Protein AF-A0A3Q8RL99-F1 (afdb_monomer)

Organism: NCBI:txid2358479

Mean predicted aligned error: 7.09 Å

Structure (mmCIF, N/CA/C/O backbone):
data_AF-A0A3Q8RL99-F1
#
_entry.id   AF-A0A3Q8RL99-F1
#
loop_
_atom_site.group_PDB
_atom_site.id
_atom_site.type_symbol
_atom_site.label_atom_id
_atom_site.label_alt_id
_atom_site.label_comp_id
_atom_site.label_asym_id
_atom_site.label_entity_id
_atom_site.label_seq_id
_atom_site.pdbx_PDB_ins_code
_atom_site.Cartn_x
_atom_site.Cartn_y
_atom_site.Cartn_z
_atom_site.occupancy
_atom_site.B_iso_or_equiv
_atom_site.auth_seq_id
_atom_site.auth_comp_id
_atom_site.auth_asym_id
_atom_site.auth_atom_id
_atom_site.pdbx_PDB_model_num
ATOM 1 N N . MET A 1 1 ? 5.986 -9.594 4.437 1.00 89.62 1 MET A N 1
ATOM 2 C CA . MET A 1 1 ? 5.951 -8.218 3.894 1.00 89.62 1 MET A CA 1
ATOM 3 C C . MET A 1 1 ? 7.177 -8.018 3.010 1.00 89.62 1 MET A C 1
ATOM 5 O O . MET A 1 1 ? 8.192 -8.647 3.286 1.00 89.62 1 MET A O 1
ATOM 9 N N . ILE A 1 2 ? 7.098 -7.215 1.944 1.00 89.62 2 ILE A N 1
ATOM 10 C CA . ILE A 1 2 ? 8.213 -6.997 1.006 1.00 89.62 2 ILE A CA 1
ATOM 11 C C . ILE A 1 2 ? 8.898 -5.671 1.355 1.00 89.62 2 ILE A C 1
ATOM 13 O O . ILE A 1 2 ? 8.384 -4.609 1.031 1.00 89.62 2 ILE A O 1
ATOM 17 N N . THR A 1 3 ? 10.048 -5.737 2.024 1.00 88.06 3 THR A N 1
ATOM 18 C CA . THR A 1 3 ? 10.823 -4.555 2.463 1.00 88.06 3 THR A CA 1
ATOM 19 C C . THR A 1 3 ? 12.278 -4.598 2.006 1.00 88.06 3 THR A C 1
ATOM 21 O O . THR A 1 3 ? 13.117 -3.861 2.518 1.00 88.06 3 THR A O 1
ATOM 24 N N . ASP A 1 4 ? 12.603 -5.521 1.103 1.00 89.75 4 ASP A N 1
ATOM 25 C CA . ASP A 1 4 ? 13.952 -5.667 0.576 1.00 89.75 4 ASP A CA 1
ATOM 26 C C . ASP A 1 4 ? 14.316 -4.424 -0.241 1.00 89.75 4 ASP A C 1
ATOM 28 O O . ASP A 1 4 ? 13.587 -4.039 -1.161 1.00 89.75 4 ASP A O 1
ATOM 32 N N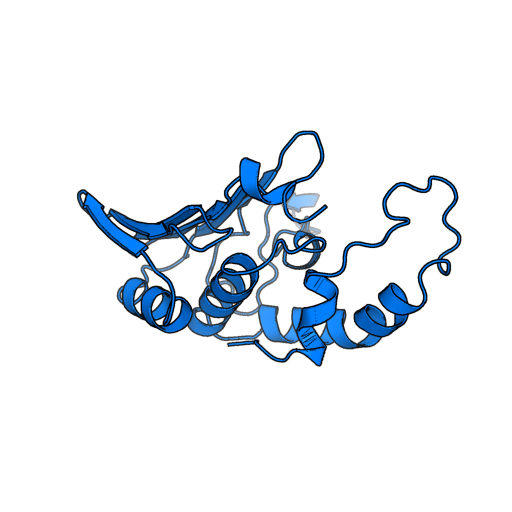 . LYS A 1 5 ? 15.429 -3.789 0.123 1.00 86.38 5 LYS A N 1
ATOM 33 C CA . LYS A 1 5 ? 15.884 -2.541 -0.483 1.00 86.38 5 LYS A CA 1
ATOM 34 C C . LYS A 1 5 ? 16.184 -2.706 -1.974 1.00 86.38 5 LYS A C 1
ATOM 36 O O . LYS A 1 5 ? 15.771 -1.863 -2.765 1.00 86.38 5 LYS A O 1
ATOM 41 N N . GLU A 1 6 ? 16.833 -3.800 -2.369 1.00 85.56 6 GLU A N 1
ATOM 42 C CA . GLU A 1 6 ? 17.163 -4.071 -3.772 1.00 85.56 6 GLU A CA 1
ATOM 43 C C . GLU A 1 6 ? 15.880 -4.158 -4.607 1.00 85.56 6 GLU A C 1
ATOM 45 O O . GLU A 1 6 ? 15.795 -3.593 -5.694 1.00 85.56 6 GLU A O 1
ATOM 50 N N . LEU A 1 7 ? 14.825 -4.761 -4.048 1.00 86.31 7 LEU A N 1
ATOM 51 C CA . LEU A 1 7 ? 13.540 -4.924 -4.730 1.00 86.31 7 LEU A CA 1
ATOM 52 C C . LEU A 1 7 ? 12.643 -3.683 -4.734 1.00 86.31 7 LEU A C 1
ATOM 54 O O . LEU A 1 7 ? 11.651 -3.675 -5.464 1.00 86.31 7 LEU A O 1
ATOM 58 N N . THR A 1 8 ? 12.932 -2.671 -3.915 1.00 87.94 8 THR A N 1
ATOM 59 C CA . THR A 1 8 ? 12.002 -1.556 -3.653 1.00 87.94 8 THR A CA 1
ATOM 60 C C . THR A 1 8 ? 12.583 -0.171 -3.919 1.00 87.94 8 THR A C 1
ATOM 62 O O . THR A 1 8 ? 11.805 0.752 -4.137 1.00 87.94 8 THR A O 1
ATOM 65 N N . ASP A 1 9 ? 13.907 0.000 -3.984 1.00 86.81 9 ASP A N 1
ATOM 66 C CA . ASP A 1 9 ? 14.546 1.315 -4.166 1.00 86.81 9 ASP A CA 1
ATOM 67 C C . ASP A 1 9 ? 14.091 2.042 -5.442 1.00 86.81 9 ASP A C 1
ATOM 69 O O . ASP A 1 9 ? 13.929 3.265 -5.437 1.00 86.81 9 ASP A O 1
ATOM 73 N N . TRP A 1 10 ? 13.820 1.299 -6.519 1.00 85.56 10 TRP A N 1
ATOM 74 C CA . TRP A 1 10 ? 13.312 1.855 -7.777 1.00 85.56 10 TRP A CA 1
ATOM 75 C C . TRP A 1 10 ? 11.953 2.553 -7.617 1.00 85.56 10 TRP A C 1
ATOM 77 O O . TRP A 1 10 ? 11.692 3.517 -8.331 1.00 85.56 10 TRP A O 1
ATOM 87 N N . LEU A 1 11 ? 11.109 2.133 -6.658 1.00 87.75 11 LEU A N 1
ATOM 88 C CA . LEU A 1 11 ? 9.808 2.768 -6.406 1.00 87.75 11 LEU A CA 1
ATOM 89 C C . LEU A 1 11 ? 9.953 4.233 -5.995 1.00 87.75 11 LEU A C 1
ATOM 91 O O . LEU A 1 11 ? 9.064 5.039 -6.263 1.00 87.75 11 LEU A O 1
ATOM 95 N N . PHE A 1 12 ? 11.065 4.559 -5.337 1.00 87.19 12 PHE A N 1
ATOM 96 C CA . PHE A 1 12 ? 11.354 5.870 -4.759 1.00 87.19 12 PHE A CA 1
ATOM 97 C C . PHE A 1 12 ? 12.323 6.693 -5.602 1.00 87.19 12 PHE A C 1
ATOM 99 O O . PHE A 1 12 ? 12.719 7.784 -5.192 1.00 87.19 12 PHE A O 1
ATOM 106 N N . TYR A 1 13 ? 12.739 6.184 -6.757 1.00 81.62 13 TYR A N 1
ATOM 107 C CA . TYR A 1 13 ? 13.665 6.889 -7.619 1.00 81.62 13 TYR A CA 1
ATOM 108 C C . TYR A 1 13 ? 12.913 7.871 -8.523 1.00 81.62 13 TYR A C 1
ATOM 110 O O . TYR A 1 13 ? 12.115 7.476 -9.371 1.00 81.62 13 TYR A O 1
ATOM 118 N N . GLN A 1 14 ? 13.190 9.163 -8.358 1.00 77.50 14 GLN A N 1
ATOM 119 C CA . GLN A 1 14 ? 12.724 10.188 -9.281 1.00 77.50 14 GLN A CA 1
ATOM 120 C C . GLN A 1 14 ? 13.742 10.359 -10.405 1.00 77.50 14 GLN A C 1
ATOM 122 O O . GLN A 1 14 ? 14.834 10.884 -10.183 1.00 77.50 14 GLN A O 1
ATOM 127 N N . SER A 1 15 ? 13.387 9.935 -11.618 1.00 72.06 15 SER A N 1
ATOM 128 C CA . SER A 1 15 ? 14.251 10.184 -12.770 1.00 72.06 15 SER A CA 1
ATOM 129 C C . SER A 1 15 ? 14.300 11.685 -13.088 1.00 72.06 15 SER A C 1
ATOM 131 O O . SER A 1 15 ? 13.238 12.296 -13.270 1.00 72.06 15 SER A O 1
ATOM 133 N N . PRO A 1 16 ? 15.495 12.289 -13.243 1.00 67.25 16 PRO A N 1
ATOM 134 C CA . PRO A 1 16 ? 15.637 13.684 -13.664 1.00 67.25 16 PRO A CA 1
ATOM 135 C C . PRO A 1 16 ? 15.113 13.936 -15.089 1.00 67.25 16 PRO A C 1
ATOM 137 O O . PRO A 1 16 ? 14.966 15.084 -15.498 1.00 67.25 16 PRO A O 1
ATOM 140 N N . LEU A 1 17 ? 14.813 12.877 -15.848 1.00 64.25 17 LEU A N 1
ATOM 141 C CA . LEU A 1 17 ? 14.371 12.941 -17.242 1.00 64.25 17 LEU A CA 1
ATOM 142 C C . LEU A 1 17 ? 12.896 12.565 -17.430 1.00 64.25 17 LEU A C 1
ATOM 144 O O . LEU A 1 17 ? 12.445 12.423 -18.564 1.00 64.25 17 LEU A O 1
ATOM 148 N N . LYS A 1 18 ? 12.118 12.467 -16.343 1.00 57.34 18 LYS A N 1
ATOM 149 C CA . LYS A 1 18 ? 10.693 12.078 -16.351 1.00 57.34 18 LYS A CA 1
ATOM 150 C C . LYS A 1 18 ? 9.811 12.887 -17.324 1.00 57.34 18 LYS A C 1
ATOM 152 O O . LYS A 1 18 ? 8.766 12.398 -17.742 1.00 57.34 18 LYS A O 1
ATOM 157 N N . HIS A 1 19 ? 10.220 14.107 -17.684 1.00 52.59 19 HIS A N 1
ATOM 158 C CA . HIS A 1 19 ? 9.476 15.028 -18.557 1.00 52.59 19 HIS A CA 1
ATOM 159 C C . HIS A 1 19 ? 10.136 15.283 -19.923 1.00 52.59 19 HIS A C 1
ATOM 161 O O . HIS A 1 19 ? 9.668 16.138 -20.675 1.00 52.59 19 HIS A O 1
ATOM 167 N N . ALA A 1 20 ? 11.224 14.583 -20.256 1.00 54.72 20 ALA A N 1
ATOM 168 C CA . ALA A 1 20 ? 11.858 14.727 -21.561 1.00 54.72 20 ALA A CA 1
ATOM 169 C C . ALA A 1 20 ? 10.966 14.098 -22.649 1.00 54.72 20 ALA A C 1
ATOM 171 O O . ALA A 1 20 ? 10.622 12.922 -22.582 1.00 54.72 20 ALA A O 1
ATOM 172 N N . LEU A 1 21 ? 10.569 14.898 -23.645 1.00 44.06 21 LEU A N 1
ATOM 173 C CA . LEU A 1 21 ? 9.687 14.476 -24.746 1.00 44.06 21 LEU A CA 1
ATOM 174 C C . LEU A 1 21 ? 10.394 13.592 -25.793 1.00 44.06 21 LEU A C 1
ATOM 176 O O . LEU A 1 21 ? 9.720 12.874 -26.523 1.00 44.06 21 LEU A O 1
ATOM 180 N N . ASP A 1 22 ? 11.729 13.616 -25.841 1.00 47.34 22 ASP A N 1
ATOM 181 C CA . ASP A 1 22 ? 12.562 12.814 -26.747 1.00 47.34 22 ASP A CA 1
ATOM 182 C C . ASP A 1 22 ? 13.209 11.666 -25.955 1.00 47.34 22 ASP A C 1
ATOM 184 O O . ASP A 1 22 ? 14.266 11.818 -25.341 1.00 47.34 22 ASP A O 1
ATOM 188 N N . THR A 1 23 ? 12.535 10.518 -25.899 1.00 48.09 23 THR A N 1
ATOM 189 C CA . THR A 1 23 ? 12.955 9.357 -25.100 1.00 48.09 23 THR A CA 1
ATOM 190 C C . THR A 1 23 ? 13.249 8.161 -25.995 1.00 48.09 23 THR A C 1
ATOM 192 O O . THR A 1 23 ? 12.425 7.273 -26.188 1.00 48.09 23 THR A O 1
ATOM 195 N N . ASN A 1 24 ? 14.480 8.094 -26.507 1.00 47.28 24 ASN A N 1
ATOM 196 C CA . ASN A 1 24 ? 15.081 6.781 -26.737 1.00 47.28 24 ASN A CA 1
ATOM 197 C C . ASN A 1 24 ? 15.291 6.125 -25.359 1.00 47.28 24 ASN A C 1
ATOM 199 O O . ASN A 1 24 ? 15.697 6.810 -24.422 1.00 47.28 24 ASN A O 1
ATOM 203 N N . GLU A 1 25 ? 15.012 4.825 -25.238 1.00 45.25 25 GLU A N 1
ATOM 204 C CA . GLU A 1 25 ? 14.864 4.009 -24.008 1.00 45.25 25 GLU A CA 1
ATOM 205 C C . GLU A 1 25 ? 15.988 4.082 -22.933 1.00 45.25 25 GLU A C 1
ATOM 207 O O . GLU A 1 25 ? 15.892 3.411 -21.909 1.00 45.25 25 GLU A O 1
ATOM 212 N N . TYR A 1 26 ? 17.051 4.879 -23.106 1.00 52.53 26 TYR A N 1
ATOM 213 C CA . TYR A 1 26 ? 18.354 4.656 -22.462 1.00 52.53 26 TYR A CA 1
ATOM 214 C C . TYR A 1 26 ? 19.051 5.868 -21.817 1.00 52.53 26 TYR A C 1
ATOM 216 O O . TYR A 1 26 ? 20.278 5.891 -21.752 1.00 52.53 26 TYR A O 1
ATOM 224 N N . VAL A 1 27 ? 18.337 6.889 -21.334 1.00 57.97 27 VAL A N 1
ATOM 225 C CA . VAL A 1 27 ? 19.010 8.123 -20.849 1.00 57.97 27 VAL A CA 1
ATOM 226 C C . VAL A 1 27 ? 19.205 8.176 -19.323 1.00 57.97 27 VAL A C 1
ATOM 228 O O . VAL A 1 27 ? 19.927 9.034 -18.822 1.00 57.97 27 VAL A O 1
ATOM 231 N N . ASP A 1 28 ? 18.660 7.216 -18.571 1.00 66.62 28 ASP A N 1
ATOM 232 C CA . ASP A 1 28 ? 18.870 7.114 -17.122 1.00 66.62 28 ASP A CA 1
ATOM 233 C C . ASP A 1 28 ? 19.403 5.725 -16.724 1.00 66.62 28 ASP A C 1
ATOM 235 O O . ASP A 1 28 ? 18.633 4.819 -16.390 1.00 66.62 28 ASP A O 1
ATOM 239 N N . PRO A 1 29 ? 20.733 5.522 -16.776 1.00 67.56 29 PRO A N 1
ATOM 240 C CA . PRO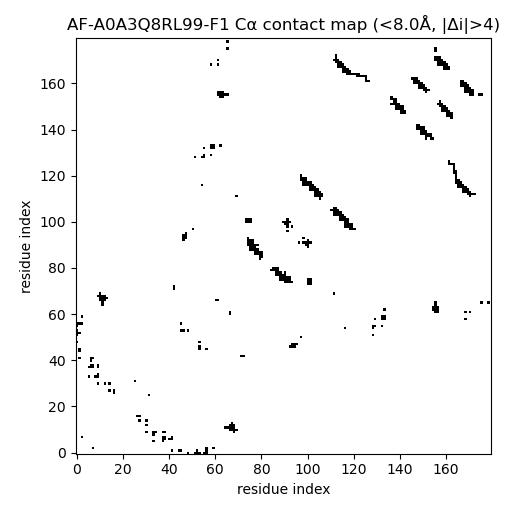 A 1 29 ? 21.352 4.239 -16.454 1.00 67.56 29 PRO A CA 1
ATOM 241 C C . PRO A 1 29 ? 21.009 3.736 -15.048 1.00 67.56 29 PRO A C 1
ATOM 243 O O . PRO A 1 29 ? 20.860 2.533 -14.858 1.00 67.56 29 PRO A O 1
ATOM 246 N N . LYS A 1 30 ? 20.827 4.647 -14.082 1.00 70.31 30 LYS A N 1
ATOM 247 C CA . LYS A 1 30 ? 20.481 4.304 -12.699 1.00 70.31 30 LYS A CA 1
ATOM 248 C C . LYS A 1 30 ? 19.031 3.840 -12.591 1.00 70.31 30 LYS A C 1
ATOM 250 O O . LYS A 1 30 ? 18.757 2.880 -11.877 1.00 70.31 30 LYS A O 1
ATOM 255 N N . TYR A 1 31 ? 18.113 4.472 -13.322 1.00 69.44 31 TYR A N 1
ATOM 256 C CA . TYR A 1 31 ? 16.749 3.963 -13.458 1.00 69.44 31 TYR A CA 1
ATOM 257 C C . TYR A 1 31 ? 16.742 2.551 -14.041 1.00 69.44 31 TYR A C 1
ATOM 259 O O . TYR A 1 31 ? 16.130 1.656 -13.471 1.00 69.44 31 TYR A O 1
ATOM 267 N N . LEU A 1 32 ? 17.452 2.327 -15.147 1.00 65.69 32 LEU A N 1
ATOM 268 C CA . LEU A 1 32 ? 17.479 1.024 -15.814 1.00 65.69 32 LEU A CA 1
ATOM 269 C C . LEU A 1 32 ? 18.077 -0.078 -14.930 1.00 65.69 32 LEU A C 1
ATOM 271 O O . LEU A 1 32 ? 17.496 -1.160 -14.831 1.00 65.69 32 LEU A O 1
ATOM 275 N N . GLU A 1 33 ? 19.190 0.217 -14.255 1.00 67.12 33 GLU A N 1
ATOM 276 C CA . GLU A 1 33 ? 19.861 -0.687 -13.314 1.00 67.12 33 GLU A CA 1
ATOM 277 C C . GLU A 1 33 ? 18.941 -1.080 -12.150 1.00 67.12 33 GLU A C 1
ATOM 279 O O . GLU A 1 33 ? 18.846 -2.256 -11.800 1.00 67.12 33 GLU A O 1
ATOM 284 N N . LEU A 1 34 ? 18.213 -0.113 -11.584 1.00 64.88 34 LEU A N 1
ATOM 285 C CA . LEU A 1 34 ? 17.305 -0.361 -10.467 1.00 64.88 34 LEU A CA 1
ATOM 286 C C . LEU A 1 34 ? 16.021 -1.095 -10.885 1.00 64.88 34 LEU A C 1
ATOM 288 O O . LEU A 1 34 ? 15.425 -1.776 -10.053 1.00 64.88 34 LEU A O 1
ATOM 292 N N . ASN A 1 35 ? 15.572 -0.957 -12.136 1.00 66.69 35 ASN A N 1
ATOM 293 C CA . ASN A 1 35 ? 14.215 -1.329 -12.548 1.00 66.69 35 ASN A CA 1
ATOM 294 C C . ASN A 1 35 ? 14.134 -2.722 -13.210 1.00 66.69 35 ASN A C 1
ATOM 296 O O . ASN A 1 35 ? 13.188 -3.467 -12.949 1.00 66.69 35 ASN A O 1
ATOM 300 N N . PHE A 1 36 ? 15.111 -3.123 -14.035 1.00 59.81 36 PHE A N 1
ATOM 301 C CA . PHE A 1 36 ? 14.906 -4.225 -14.995 1.00 59.81 36 PHE A CA 1
ATOM 302 C C . PHE A 1 36 ? 14.991 -5.680 -14.482 1.00 59.81 36 PHE A C 1
ATOM 304 O O . PHE A 1 36 ? 14.453 -6.549 -15.166 1.00 59.81 36 PHE A O 1
ATOM 311 N N . PRO A 1 37 ? 15.518 -5.997 -13.284 1.00 69.44 37 PRO A N 1
ATOM 312 C CA . PRO A 1 37 ? 15.189 -7.271 -12.628 1.00 69.44 37 PRO A CA 1
ATOM 313 C C . PRO A 1 37 ? 14.225 -7.102 -11.446 1.00 69.44 37 PRO A C 1
ATOM 315 O O . PRO A 1 37 ? 13.430 -7.991 -11.140 1.00 69.44 37 PRO A O 1
ATOM 318 N N . HIS A 1 38 ? 14.266 -5.962 -10.763 1.00 82.25 38 HIS A N 1
ATOM 319 C CA . HIS A 1 38 ? 13.623 -5.809 -9.462 1.00 82.25 38 HIS A CA 1
ATOM 320 C C . HIS A 1 38 ? 12.135 -5.498 -9.554 1.00 82.25 38 HIS A C 1
ATOM 322 O O . HIS A 1 38 ? 11.367 -5.967 -8.714 1.00 82.25 38 HIS A O 1
ATOM 328 N N . ARG A 1 39 ? 11.699 -4.778 -10.593 1.00 81.69 39 ARG A N 1
ATOM 329 C CA . ARG A 1 39 ? 10.289 -4.421 -10.764 1.00 81.69 39 ARG A CA 1
ATOM 330 C C . ARG A 1 39 ? 9.405 -5.635 -10.988 1.00 81.69 39 ARG A C 1
ATOM 332 O O . ARG A 1 39 ? 8.375 -5.763 -10.327 1.00 81.69 39 ARG A O 1
ATOM 339 N N . GLU A 1 40 ? 9.781 -6.522 -11.906 1.00 84.38 40 GLU A N 1
ATOM 340 C CA . GLU A 1 40 ? 8.986 -7.725 -12.172 1.00 84.38 40 GLU A CA 1
ATOM 341 C C . GLU A 1 40 ? 8.967 -8.656 -10.962 1.00 84.38 40 GLU A C 1
ATOM 343 O O . GLU A 1 40 ? 7.902 -9.123 -10.558 1.00 84.38 40 GLU A O 1
ATOM 348 N N . VAL A 1 41 ? 10.121 -8.862 -10.321 1.00 89.31 41 VAL A N 1
ATOM 349 C CA . VAL A 1 41 ? 10.220 -9.687 -9.111 1.00 89.31 41 VAL A CA 1
ATOM 350 C C . VAL A 1 41 ? 9.370 -9.105 -7.981 1.00 89.31 41 VAL A C 1
ATOM 352 O O . VAL A 1 41 ? 8.623 -9.845 -7.338 1.00 89.31 41 VAL A O 1
ATOM 355 N N . PHE A 1 42 ? 9.436 -7.792 -7.750 1.00 91.06 42 PHE A N 1
ATOM 356 C CA . PHE A 1 42 ? 8.606 -7.108 -6.762 1.00 91.06 42 PHE A CA 1
ATOM 357 C C . PHE A 1 42 ? 7.119 -7.276 -7.075 1.00 91.06 42 PHE A C 1
ATOM 359 O O . PHE A 1 42 ? 6.358 -7.692 -6.201 1.00 91.06 42 PHE A O 1
ATOM 366 N N . LYS A 1 43 ? 6.705 -7.010 -8.321 1.00 88.62 43 LYS A N 1
ATOM 367 C CA . LYS A 1 43 ? 5.304 -7.122 -8.740 1.00 88.62 43 LYS A CA 1
ATOM 368 C C . LYS A 1 43 ? 4.788 -8.546 -8.540 1.00 88.62 43 LYS A C 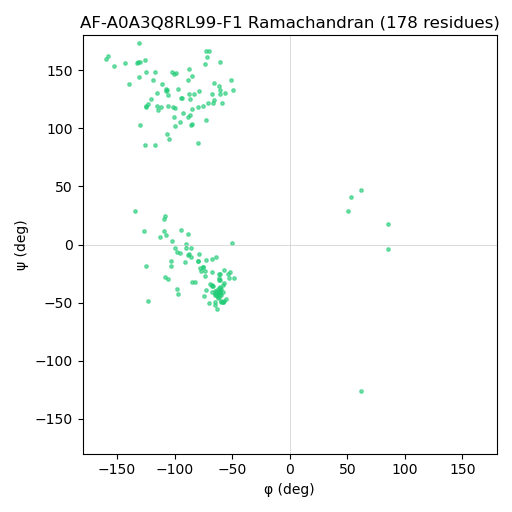1
ATOM 370 O O . LYS A 1 43 ? 3.752 -8.725 -7.911 1.00 88.62 43 LYS A O 1
ATOM 375 N N . ASN A 1 44 ? 5.528 -9.557 -8.986 1.00 89.75 44 ASN A N 1
ATOM 376 C CA . ASN A 1 44 ? 5.127 -10.957 -8.840 1.00 89.75 44 ASN A CA 1
ATOM 377 C C . ASN A 1 44 ? 5.012 -11.367 -7.365 1.00 89.75 44 ASN A C 1
ATOM 379 O O . ASN A 1 44 ? 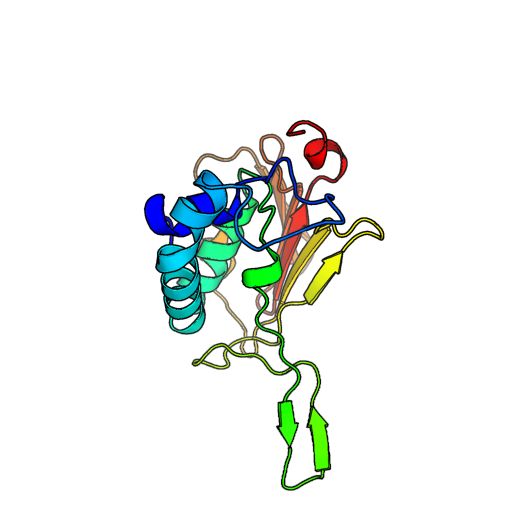4.025 -11.992 -6.973 1.00 89.75 44 ASN A O 1
ATOM 383 N N . LYS A 1 45 ? 5.962 -10.952 -6.515 1.00 93.44 45 LYS A N 1
ATOM 384 C CA . LYS A 1 45 ? 5.865 -11.163 -5.061 1.00 93.44 45 LYS A CA 1
ATOM 385 C C . LYS A 1 45 ? 4.650 -10.455 -4.464 1.00 93.44 45 LYS A C 1
ATOM 387 O O . LYS A 1 45 ? 3.962 -11.031 -3.628 1.00 93.44 45 LYS A O 1
ATOM 392 N N . LEU A 1 46 ? 4.364 -9.225 -4.882 1.00 93.38 46 LEU A N 1
ATOM 393 C CA . LEU A 1 46 ? 3.237 -8.451 -4.368 1.00 93.38 46 LEU A CA 1
ATOM 394 C C . LEU A 1 46 ? 1.884 -9.053 -4.786 1.00 93.38 46 LEU A C 1
ATOM 396 O O . LEU A 1 46 ? 0.930 -9.027 -4.012 1.00 93.38 46 LEU A O 1
ATOM 400 N N . LEU A 1 47 ? 1.780 -9.611 -5.992 1.00 91.69 47 LEU A N 1
ATOM 401 C CA . LEU A 1 47 ? 0.533 -10.195 -6.497 1.00 91.69 47 LEU A CA 1
ATOM 402 C C . LEU A 1 47 ? 0.216 -11.583 -5.922 1.00 91.69 47 LEU A C 1
ATOM 404 O O . LEU A 1 47 ? -0.958 -11.956 -5.885 1.00 91.69 47 LEU A O 1
ATOM 408 N N . SER A 1 48 ? 1.234 -12.300 -5.442 1.00 93.50 48 SER A N 1
ATOM 409 C CA . SER A 1 48 ? 1.116 -13.657 -4.886 1.00 93.50 48 SER A CA 1
ATOM 410 C C . SER A 1 48 ? 1.167 -13.712 -3.350 1.00 93.50 48 SER A C 1
ATOM 412 O O . SER A 1 48 ? 0.813 -14.730 -2.756 1.00 93.50 48 SER A O 1
ATOM 414 N N . CYS A 1 49 ? 1.595 -12.641 -2.668 1.00 94.56 49 CYS A N 1
ATOM 415 C CA . CYS A 1 49 ? 1.729 -12.643 -1.207 1.00 94.56 49 CYS A CA 1
ATOM 416 C C . CYS A 1 49 ? 0.382 -12.677 -0.467 1.00 94.56 49 CYS A C 1
ATOM 418 O O . CYS A 1 49 ? -0.672 -12.395 -1.036 1.00 94.56 49 CYS A O 1
ATOM 420 N N . SER A 1 50 ? 0.413 -12.964 0.838 1.00 96.62 50 SER A N 1
ATOM 421 C CA . SER A 1 50 ? -0.780 -12.926 1.697 1.00 96.62 50 SER A CA 1
ATOM 422 C C . SER A 1 50 ? -1.424 -11.532 1.743 1.00 96.62 50 SER A C 1
ATOM 424 O O . SER A 1 50 ? -0.752 -10.526 1.513 1.00 96.62 50 SER A O 1
ATOM 426 N N . LEU A 1 51 ? -2.717 -11.438 2.080 1.00 96.25 51 LEU A N 1
ATOM 427 C CA . LEU A 1 51 ? -3.391 -10.139 2.222 1.00 96.25 51 LEU A CA 1
ATOM 428 C C . LEU A 1 51 ? -2.707 -9.242 3.266 1.00 96.25 51 LEU A C 1
ATOM 430 O O . LEU A 1 51 ? -2.526 -8.048 3.029 1.00 96.25 51 LEU A O 1
ATOM 434 N N . LYS A 1 52 ? -2.277 -9.829 4.392 1.00 96.94 52 LYS A N 1
ATOM 435 C CA . LYS A 1 52 ? -1.512 -9.129 5.433 1.00 96.94 52 LYS A CA 1
ATOM 436 C C . LYS A 1 52 ? -0.229 -8.537 4.853 1.00 96.94 52 LYS A C 1
ATOM 438 O O . LYS A 1 52 ? 0.045 -7.357 5.046 1.00 96.94 52 LYS A O 1
ATOM 443 N N . ASP A 1 53 ? 0.544 -9.343 4.125 1.00 96.69 53 ASP A N 1
ATOM 444 C CA . ASP A 1 53 ? 1.805 -8.894 3.534 1.00 96.69 53 ASP A CA 1
ATOM 445 C C . ASP A 1 53 ? 1.597 -7.844 2.452 1.00 96.69 53 ASP A C 1
ATOM 447 O O . ASP A 1 53 ? 2.410 -6.930 2.338 1.00 96.69 53 ASP A O 1
ATOM 451 N N . PHE A 1 54 ? 0.525 -7.960 1.675 1.00 95.75 54 PHE A N 1
ATOM 452 C CA . PHE A 1 54 ? 0.152 -6.993 0.654 1.00 95.75 54 PHE A CA 1
ATOM 453 C C . PHE A 1 54 ? -0.158 -5.633 1.271 1.00 95.75 54 PHE A C 1
ATOM 455 O O . PHE A 1 54 ? 0.488 -4.642 0.937 1.00 95.75 54 PHE A O 1
ATOM 462 N N . VAL A 1 55 ? -1.090 -5.603 2.228 1.00 96.25 55 VAL A N 1
ATOM 463 C CA . VAL A 1 55 ? -1.459 -4.395 2.974 1.00 96.25 55 VAL A CA 1
ATOM 464 C C . VAL A 1 55 ? -0.235 -3.795 3.659 1.00 96.25 55 VAL A C 1
ATOM 466 O O . VAL A 1 55 ? 0.028 -2.604 3.507 1.00 96.25 55 VAL A O 1
ATOM 469 N N . GLY A 1 56 ? 0.544 -4.619 4.362 1.00 96.56 56 GLY A N 1
ATOM 470 C CA . GLY A 1 56 ? 1.729 -4.148 5.066 1.00 96.56 56 GLY A CA 1
ATOM 471 C C . GLY A 1 56 ? 2.785 -3.580 4.124 1.00 96.56 56 GLY A C 1
ATOM 472 O O . GLY A 1 56 ? 3.354 -2.534 4.413 1.00 96.56 56 GLY A O 1
ATOM 473 N N . THR A 1 57 ? 2.983 -4.190 2.953 1.00 95.50 57 THR A N 1
ATOM 474 C CA . THR A 1 57 ? 3.905 -3.660 1.937 1.00 95.50 57 THR A CA 1
ATOM 475 C C . THR A 1 57 ? 3.438 -2.293 1.437 1.00 95.50 57 THR A C 1
ATOM 477 O O . THR A 1 57 ? 4.250 -1.382 1.343 1.00 95.50 57 THR A O 1
ATOM 480 N N . LEU A 1 58 ? 2.141 -2.105 1.169 1.00 95.00 58 LEU A N 1
ATOM 481 C CA . LEU A 1 58 ? 1.610 -0.814 0.711 1.00 95.00 58 LEU A CA 1
ATOM 482 C C . LEU A 1 58 ? 1.746 0.286 1.769 1.00 95.00 58 LEU A C 1
ATOM 484 O O . LEU A 1 58 ? 2.158 1.398 1.443 1.00 95.00 58 LEU A O 1
ATOM 488 N N . ILE A 1 59 ? 1.451 -0.026 3.033 1.00 95.25 59 ILE A N 1
ATOM 489 C CA . ILE A 1 59 ? 1.654 0.910 4.146 1.00 95.25 59 ILE A CA 1
ATOM 490 C C . ILE A 1 59 ? 3.140 1.246 4.282 1.00 95.25 59 ILE A C 1
ATOM 492 O O . ILE A 1 59 ? 3.494 2.416 4.388 1.00 95.25 59 ILE A O 1
ATOM 496 N N . TRP A 1 60 ? 4.017 0.241 4.237 1.00 94.12 60 TRP A N 1
ATOM 497 C CA . TRP A 1 60 ? 5.461 0.436 4.332 1.00 94.12 60 TRP A CA 1
ATOM 498 C C . TRP A 1 60 ? 6.004 1.305 3.192 1.00 94.12 60 TRP A C 1
ATOM 500 O O . TRP A 1 60 ? 6.79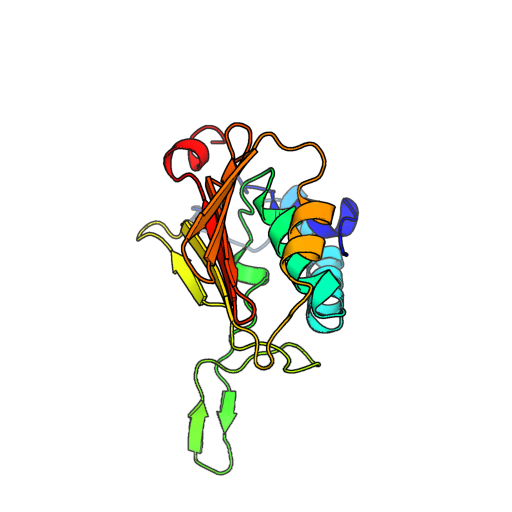4 2.210 3.444 1.00 94.12 60 TRP A O 1
ATOM 510 N N . VAL A 1 61 ? 5.543 1.087 1.957 1.00 91.94 61 VAL A N 1
ATOM 511 C CA . VAL A 1 61 ? 5.946 1.907 0.806 1.00 91.94 61 VAL A CA 1
ATOM 512 C C 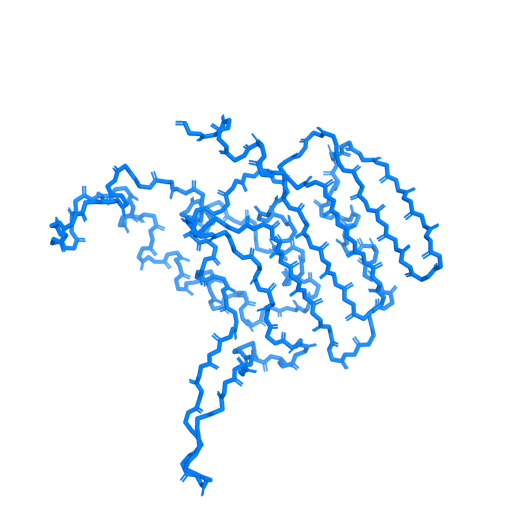. VAL A 1 61 ? 5.548 3.370 1.016 1.00 91.94 61 VAL A C 1
ATOM 514 O O . VAL A 1 61 ? 6.323 4.267 0.708 1.00 91.94 61 VAL A O 1
ATOM 517 N N . LEU A 1 62 ? 4.356 3.628 1.556 1.00 90.19 62 LEU A N 1
ATOM 518 C CA . LEU A 1 62 ? 3.789 4.977 1.634 1.00 90.19 62 LEU A CA 1
ATOM 519 C C . LEU A 1 62 ? 4.129 5.734 2.930 1.00 90.19 62 LEU A C 1
ATOM 521 O O . LEU A 1 62 ? 3.955 6.955 2.988 1.00 90.19 62 LEU A O 1
ATOM 525 N N . LYS A 1 63 ? 4.616 5.056 3.977 1.00 88.06 63 LYS A N 1
ATOM 526 C CA . LYS A 1 63 ? 4.826 5.681 5.298 1.00 88.06 63 LYS A CA 1
ATOM 527 C C . LYS A 1 63 ? 6.049 6.600 5.388 1.00 88.06 63 LYS A C 1
ATOM 529 O O . LYS A 1 63 ? 6.117 7.393 6.326 1.00 88.06 63 LYS A O 1
ATOM 534 N N . ASP A 1 64 ? 7.021 6.497 4.483 1.00 83.38 64 ASP A N 1
ATOM 535 C CA . ASP A 1 64 ? 8.317 7.183 4.634 1.00 83.38 64 ASP A CA 1
ATOM 536 C C . ASP A 1 64 ? 8.668 8.113 3.476 1.00 83.38 64 ASP A C 1
ATOM 538 O O . ASP A 1 64 ? 9.060 9.254 3.705 1.00 83.38 64 ASP A O 1
ATOM 542 N N . LYS A 1 65 ? 8.546 7.630 2.239 1.00 86.94 65 LYS A N 1
ATOM 543 C CA . LYS A 1 65 ? 8.980 8.341 1.034 1.00 86.94 65 LYS A CA 1
ATOM 544 C C . LYS A 1 65 ? 7.900 8.303 -0.026 1.00 86.94 65 LYS A C 1
ATOM 546 O O . LYS A 1 65 ? 7.078 7.391 -0.043 1.00 86.94 65 LYS A O 1
ATOM 551 N N . TYR A 1 66 ? 7.934 9.275 -0.931 1.00 87.44 66 TYR A N 1
ATOM 552 C CA . TYR A 1 66 ? 6.981 9.323 -2.026 1.00 87.44 66 TYR A CA 1
ATOM 553 C C . TYR A 1 66 ? 7.346 8.271 -3.083 1.00 87.44 66 TYR A C 1
ATOM 555 O O . TYR A 1 66 ? 8.449 8.330 -3.635 1.00 87.44 66 TYR A O 1
ATOM 563 N N . PRO A 1 67 ? 6.469 7.294 -3.375 1.00 88.00 67 PRO A N 1
ATOM 564 C CA . PRO A 1 67 ? 6.756 6.280 -4.378 1.00 88.00 67 PRO A CA 1
ATOM 565 C C . PRO A 1 67 ? 6.502 6.841 -5.776 1.00 88.00 67 PRO A C 1
ATOM 567 O O . PRO A 1 67 ? 5.416 6.681 -6.322 1.00 88.00 67 PRO A O 1
ATOM 570 N N . TRP A 1 68 ? 7.499 7.487 -6.376 1.00 84.81 68 TRP A N 1
ATOM 571 C CA . TRP A 1 68 ? 7.441 8.060 -7.727 1.00 84.81 68 TRP A CA 1
ATOM 572 C C . TRP A 1 68 ? 6.895 7.116 -8.801 1.00 84.81 68 TRP A C 1
ATOM 574 O O . TRP A 1 68 ? 6.266 7.576 -9.755 1.00 84.81 68 TRP A O 1
ATOM 584 N N . GLU A 1 69 ? 7.080 5.813 -8.600 1.00 84.44 69 GLU A N 1
ATOM 585 C CA . GLU A 1 69 ? 6.682 4.755 -9.521 1.00 84.44 69 GLU A CA 1
ATOM 586 C C . GLU A 1 69 ? 5.477 3.923 -9.029 1.00 84.44 69 GLU A C 1
ATOM 588 O O . GLU A 1 69 ? 5.252 2.786 -9.455 1.00 84.44 69 GLU A O 1
ATOM 593 N N . TYR A 1 70 ? 4.636 4.506 -8.162 1.00 86.06 70 TYR A N 1
ATOM 594 C CA . TYR A 1 70 ? 3.455 3.853 -7.574 1.00 86.06 70 TYR A CA 1
ATOM 595 C C . TYR A 1 70 ? 2.483 3.246 -8.592 1.00 86.06 70 TYR A C 1
ATOM 597 O O . TYR A 1 70 ? 1.744 2.313 -8.274 1.00 86.06 70 TYR A O 1
ATOM 605 N N . ARG A 1 71 ? 2.462 3.754 -9.829 1.00 81.19 71 ARG A N 1
ATOM 606 C CA . ARG A 1 71 ? 1.577 3.264 -10.895 1.00 81.19 71 ARG A CA 1
ATOM 607 C C . ARG A 1 71 ? 1.841 1.803 -11.243 1.00 81.19 71 ARG A C 1
ATOM 609 O O . ARG A 1 71 ? 0.918 1.114 -11.664 1.00 81.19 71 ARG A O 1
ATOM 616 N N . TYR A 1 72 ? 3.050 1.303 -10.999 1.00 79.94 72 TYR A N 1
ATOM 617 C CA . TYR A 1 72 ? 3.386 -0.105 -11.207 1.00 79.94 72 TYR A CA 1
ATOM 618 C C . TYR A 1 72 ? 2.895 -1.035 -10.091 1.00 79.94 72 TYR A C 1
ATOM 620 O O . TYR A 1 72 ? 2.938 -2.254 -10.256 1.00 79.94 72 TYR A O 1
ATOM 628 N N . ILE A 1 73 ? 2.382 -0.473 -8.992 1.00 82.44 73 ILE A N 1
ATOM 629 C CA . ILE A 1 73 ? 1.723 -1.201 -7.901 1.00 82.44 73 ILE A CA 1
ATOM 630 C C . ILE A 1 73 ? 0.211 -1.372 -8.169 1.00 82.44 73 ILE A C 1
ATOM 632 O O . ILE A 1 73 ? -0.474 -2.121 -7.470 1.00 82.44 73 ILE A O 1
ATOM 636 N N . LYS A 1 74 ? -0.337 -0.709 -9.199 1.00 77.94 74 LYS A N 1
ATOM 637 C CA . LYS A 1 74 ? -1.752 -0.829 -9.568 1.00 77.94 74 LYS A CA 1
ATOM 638 C C . LYS A 1 74 ? -2.123 -2.285 -9.837 1.00 77.94 74 LYS A C 1
ATOM 640 O O . LYS A 1 74 ? -1.469 -2.977 -10.613 1.00 77.94 74 LYS A O 1
ATOM 645 N N . THR A 1 75 ? -3.218 -2.721 -9.216 1.00 73.94 75 THR A N 1
ATOM 646 C CA . THR A 1 75 ? -3.781 -4.057 -9.441 1.00 73.94 75 THR A CA 1
ATOM 647 C C . THR A 1 75 ? -4.960 -4.060 -10.409 1.00 73.94 75 THR A C 1
ATOM 649 O O . THR A 1 75 ? -5.485 -5.129 -10.699 1.00 73.94 75 THR A O 1
ATOM 652 N N . GLY A 1 76 ? -5.391 -2.890 -10.889 1.00 69.81 76 GLY A N 1
ATOM 653 C CA . GLY A 1 76 ? -6.460 -2.763 -11.874 1.00 69.81 76 GLY A CA 1
ATOM 654 C C . GLY A 1 76 ? -5.969 -3.067 -13.288 1.00 69.81 76 GLY A C 1
ATOM 655 O O . GLY A 1 76 ? -4.958 -2.510 -13.716 1.00 69.81 76 GLY A O 1
ATOM 656 N N . GLN A 1 77 ? -6.705 -3.899 -14.021 1.00 68.06 77 GLN A N 1
ATOM 657 C CA . GLN A 1 77 ? -6.534 -4.080 -15.464 1.00 68.06 77 GLN A CA 1
ATOM 658 C C . GLN A 1 77 ? -7.883 -3.998 -16.192 1.00 68.06 77 GLN A C 1
ATOM 660 O O . GLN A 1 77 ? -8.946 -4.251 -15.612 1.00 68.06 77 GLN A O 1
ATOM 665 N N . MET A 1 78 ? -7.813 -3.669 -17.480 1.00 70.12 78 MET A N 1
ATOM 666 C CA . MET A 1 78 ? -8.896 -3.907 -18.426 1.00 70.12 78 MET A CA 1
ATOM 667 C C . MET A 1 78 ? -8.739 -5.328 -18.960 1.00 70.12 78 MET A C 1
ATOM 669 O O . MET A 1 78 ? -7.668 -5.685 -19.452 1.00 70.12 78 MET A O 1
ATOM 673 N N . GLN A 1 79 ? -9.783 -6.140 -18.850 1.00 72.00 79 GLN A N 1
ATOM 674 C CA . GLN A 1 79 ? -9.793 -7.495 -19.384 1.00 72.00 79 GLN A CA 1
ATOM 675 C C . GLN A 1 79 ? -10.836 -7.590 -20.489 1.00 72.00 79 GLN A C 1
ATOM 677 O O . GLN A 1 79 ? -11.981 -7.191 -20.305 1.00 72.00 79 GLN A O 1
ATOM 682 N N . TRP A 1 80 ? -10.443 -8.125 -21.641 1.00 77.31 80 TRP A N 1
ATOM 683 C CA . TRP A 1 80 ? -11.393 -8.451 -22.694 1.00 77.31 80 TRP A CA 1
ATOM 684 C C . TRP A 1 80 ? -12.079 -9.779 -22.369 1.00 77.31 80 TRP A C 1
ATOM 686 O O . TRP A 1 80 ? -11.415 -10.812 -22.256 1.00 77.31 80 TRP A O 1
ATOM 696 N N . ASP A 1 81 ? -13.398 -9.755 -22.207 1.00 79.31 81 ASP A N 1
ATOM 697 C CA . ASP A 1 81 ? -14.207 -10.964 -22.124 1.00 79.31 81 ASP A CA 1
ATOM 698 C C . ASP A 1 81 ? -14.567 -11.415 -23.543 1.00 79.31 81 ASP A C 1
ATOM 700 O O . ASP A 1 81 ? -15.458 -10.860 -24.188 1.00 79.31 81 ASP A O 1
ATOM 704 N N . GLU A 1 82 ? -13.878 -12.442 -24.044 1.00 81.12 82 GLU A N 1
ATOM 705 C CA . GLU A 1 82 ? -14.132 -12.987 -25.382 1.00 81.12 82 GLU A CA 1
ATOM 706 C C . GLU A 1 82 ? -15.556 -13.530 -25.554 1.00 81.12 82 GLU A C 1
ATOM 708 O O . GLU A 1 82 ? -16.108 -13.481 -26.658 1.00 81.12 82 GLU A O 1
ATOM 713 N N . LYS A 1 83 ? -16.168 -14.038 -24.477 1.00 86.69 83 LYS A N 1
ATOM 714 C CA . LYS A 1 83 ? -17.498 -14.651 -24.512 1.00 86.69 83 LYS A CA 1
ATOM 715 C C . LYS A 1 83 ? -18.584 -13.589 -24.639 1.00 86.69 83 LYS A C 1
ATOM 717 O O . LYS A 1 83 ? -19.507 -13.760 -25.434 1.00 86.69 83 LYS A O 1
ATOM 722 N N . ASN A 1 84 ? -18.466 -12.511 -23.869 1.00 87.50 84 ASN A N 1
ATOM 723 C CA . ASN A 1 84 ? -19.457 -11.435 -23.834 1.00 87.50 84 ASN A CA 1
ATOM 724 C C . ASN A 1 84 ? -19.112 -10.266 -24.774 1.00 87.50 84 ASN A C 1
ATOM 726 O O . ASN A 1 84 ? -19.955 -9.403 -25.007 1.00 87.50 84 ASN A O 1
ATOM 730 N N . ARG A 1 85 ? -17.914 -10.279 -25.379 1.00 85.38 85 ARG A N 1
ATOM 731 C CA . ARG A 1 85 ? -17.378 -9.218 -26.251 1.00 85.38 85 ARG A CA 1
ATOM 732 C C . ARG A 1 85 ? -17.415 -7.847 -25.584 1.00 85.38 85 ARG A C 1
ATOM 734 O O . ARG A 1 85 ? -17.747 -6.846 -26.219 1.00 85.38 85 ARG A O 1
ATOM 741 N N . GLU A 1 86 ? -17.083 -7.820 -24.303 1.00 87.75 86 GLU A N 1
ATOM 742 C CA . GLU A 1 86 ? -17.070 -6.606 -23.501 1.00 87.75 86 GLU A CA 1
ATOM 743 C C . GLU A 1 86 ? -15.712 -6.405 -22.839 1.00 87.75 86 GLU A C 1
ATOM 745 O O . GLU A 1 86 ? -14.991 -7.354 -22.515 1.00 87.75 86 GLU A O 1
ATOM 750 N N . LEU A 1 87 ? -15.357 -5.135 -22.659 1.00 74.94 87 LEU A N 1
ATOM 751 C CA . LEU A 1 87 ? -14.192 -4.754 -21.887 1.00 74.94 87 LEU A CA 1
ATOM 752 C C . LEU A 1 87 ? -14.614 -4.656 -20.423 1.00 74.94 87 LEU A C 1
ATOM 754 O O . LEU A 1 87 ? -15.371 -3.764 -20.045 1.00 74.94 87 LEU A O 1
ATOM 758 N N . ILE A 1 88 ? -14.119 -5.571 -19.601 1.00 75.94 88 ILE A N 1
ATOM 759 C CA . ILE A 1 88 ? -14.316 -5.530 -18.160 1.00 75.94 88 ILE A CA 1
ATOM 760 C C . ILE A 1 88 ? -13.235 -4.625 -17.580 1.00 75.94 88 ILE A C 1
ATOM 762 O O . ILE A 1 88 ? -12.061 -4.992 -17.468 1.00 75.94 88 ILE A O 1
ATOM 766 N N . GLU A 1 89 ? -13.638 -3.412 -17.230 1.00 65.25 89 GLU A N 1
ATOM 767 C CA . GLU A 1 89 ? -12.804 -2.498 -16.463 1.00 65.25 89 GLU A CA 1
ATOM 768 C C . GLU A 1 89 ? -12.730 -2.948 -15.000 1.00 65.25 89 GLU A C 1
ATOM 770 O O . GLU A 1 89 ? -13.635 -3.607 -14.486 1.00 65.25 89 GLU A O 1
ATOM 775 N N . ASN A 1 90 ? -11.665 -2.555 -14.298 1.00 63.22 90 ASN A N 1
ATOM 776 C CA . ASN A 1 90 ? -11.533 -2.777 -12.857 1.00 63.22 90 ASN A CA 1
ATOM 777 C C . ASN A 1 90 ? -11.531 -4.268 -12.468 1.00 63.22 90 ASN A C 1
ATOM 779 O O . ASN A 1 90 ? -12.190 -4.685 -11.515 1.00 63.22 90 ASN A O 1
ATOM 783 N N . THR A 1 91 ? -10.749 -5.087 -13.170 1.00 71.75 91 THR A N 1
ATOM 784 C CA . THR A 1 91 ? -10.414 -6.431 -12.673 1.00 71.75 91 THR A CA 1
ATOM 785 C C . THR A 1 91 ? -9.160 -6.365 -11.799 1.00 71.75 91 THR A C 1
ATOM 787 O O . THR A 1 91 ? -8.255 -5.573 -12.058 1.00 71.75 91 THR A O 1
ATOM 790 N N . ASN A 1 92 ? -9.131 -7.145 -10.715 1.00 81.50 92 ASN A N 1
ATOM 791 C CA . ASN A 1 92 ? -7.983 -7.239 -9.810 1.00 81.50 92 ASN A CA 1
ATOM 792 C C . ASN A 1 92 ? -7.022 -8.315 -10.331 1.00 81.50 92 ASN A C 1
ATOM 794 O O . ASN A 1 92 ? -7.457 -9.433 -10.583 1.00 81.50 92 ASN A O 1
ATOM 798 N N . ILE A 1 93 ? -5.731 -8.010 -10.452 1.00 84.81 93 ILE A N 1
ATOM 799 C CA . ILE A 1 93 ? -4.715 -8.961 -10.936 1.00 84.81 93 ILE A CA 1
ATOM 800 C C . ILE A 1 93 ? -4.042 -9.791 -9.832 1.00 84.81 93 ILE A C 1
ATOM 802 O O . ILE A 1 93 ? -3.203 -10.631 -10.144 1.00 84.81 93 ILE A O 1
ATOM 806 N N . ARG A 1 94 ? -4.364 -9.574 -8.544 1.00 89.31 94 ARG A N 1
ATOM 807 C CA . ARG A 1 94 ? -3.875 -10.452 -7.460 1.00 89.31 94 ARG A CA 1
ATOM 808 C C . ARG A 1 94 ? -4.380 -11.875 -7.655 1.00 89.31 94 ARG A C 1
ATOM 810 O O . ARG A 1 94 ? -5.572 -12.084 -7.875 1.00 89.31 94 ARG A O 1
ATOM 817 N N . GLU A 1 95 ? -3.504 -12.852 -7.454 1.00 88.25 95 GLU A N 1
ATOM 818 C CA . GLU A 1 95 ? -3.844 -14.273 -7.606 1.00 88.25 95 GLU A CA 1
ATOM 819 C C . GLU A 1 95 ? -4.946 -14.700 -6.628 1.00 88.25 95 GLU A C 1
ATOM 821 O O . GLU A 1 95 ? -5.889 -15.391 -7.002 1.00 88.25 95 GLU A O 1
ATOM 826 N N . LEU A 1 96 ? -4.872 -14.216 -5.385 1.00 88.75 96 LEU A N 1
ATOM 827 C CA . LEU A 1 96 ? -5.813 -14.570 -4.320 1.00 88.75 96 LEU A CA 1
ATOM 828 C C . LEU A 1 96 ? -7.202 -13.938 -4.475 1.00 88.75 96 LEU A C 1
ATOM 830 O O . LEU A 1 96 ? -8.126 -14.347 -3.775 1.00 88.75 96 LEU A O 1
ATOM 834 N N . GLN A 1 97 ? -7.367 -12.945 -5.361 1.00 89.62 97 GLN A N 1
ATOM 835 C CA . GLN A 1 97 ? -8.649 -12.268 -5.601 1.00 89.62 97 GLN A CA 1
ATOM 836 C C . GLN A 1 97 ? -9.345 -11.772 -4.314 1.00 89.62 97 GLN A C 1
ATOM 838 O O . GLN A 1 97 ? -10.568 -11.667 -4.275 1.00 89.62 97 GLN A O 1
ATOM 843 N N . ASP A 1 98 ? -8.580 -11.450 -3.271 1.00 92.50 98 ASP A N 1
ATOM 844 C CA . ASP A 1 98 ? -9.016 -11.148 -1.897 1.00 92.50 98 ASP A CA 1
ATOM 845 C C . ASP A 1 98 ? -9.422 -9.677 -1.677 1.00 92.50 98 ASP A C 1
ATOM 847 O O . ASP A 1 98 ? -10.056 -9.330 -0.674 1.00 92.50 98 ASP A O 1
ATOM 851 N N . ILE A 1 99 ? -9.122 -8.823 -2.655 1.00 93.12 99 ILE A N 1
ATOM 852 C CA . ILE A 1 99 ? -9.465 -7.399 -2.685 1.00 93.12 99 ILE A CA 1
ATOM 853 C C . ILE A 1 99 ? -10.214 -7.025 -3.965 1.00 93.12 99 ILE A C 1
ATOM 855 O O . ILE A 1 99 ? -10.124 -7.708 -4.991 1.00 93.12 99 ILE A O 1
ATOM 859 N N . TYR A 1 100 ? -10.934 -5.909 -3.911 1.00 91.19 100 TYR A N 1
ATOM 860 C CA . TYR A 1 100 ? -11.312 -5.166 -5.112 1.00 91.19 100 TYR A CA 1
ATOM 861 C C . TYR A 1 100 ? -10.073 -4.463 -5.698 1.00 91.19 100 TYR A C 1
ATOM 863 O O . TYR A 1 100 ? -9.074 -4.307 -4.988 1.00 91.19 100 TYR A O 1
ATOM 871 N N . PRO A 1 101 ? -10.097 -4.046 -6.976 1.00 89.06 101 PRO A N 1
ATOM 872 C CA . PRO A 1 101 ? -9.012 -3.256 -7.549 1.00 89.06 101 PRO A CA 1
ATOM 873 C C . PRO A 1 101 ? -8.683 -2.048 -6.679 1.00 89.06 101 PRO A C 1
ATOM 875 O O . PRO A 1 101 ? -9.574 -1.418 -6.109 1.00 89.06 101 PRO A O 1
ATOM 878 N N . LEU A 1 102 ? -7.393 -1.742 -6.586 1.00 90.81 102 LEU A N 1
ATOM 879 C CA . LEU A 1 102 ? -6.919 -0.583 -5.845 1.00 90.81 102 LEU A CA 1
ATOM 880 C C . LEU A 1 102 ? -7.499 0.712 -6.430 1.00 90.81 102 LEU A C 1
ATOM 882 O O . LEU A 1 102 ? -7.377 0.965 -7.629 1.00 90.81 102 LEU A O 1
ATOM 886 N N . GLU A 1 103 ? -8.073 1.550 -5.569 1.00 90.25 103 GLU A N 1
ATOM 887 C CA . GLU A 1 103 ? -8.606 2.856 -5.960 1.00 90.25 103 GLU A CA 1
ATOM 888 C C . GLU A 1 103 ? -7.522 3.914 -5.686 1.00 90.25 103 GLU A C 1
ATOM 890 O O . GLU A 1 103 ? -7.240 4.246 -4.531 1.00 90.25 103 GLU A O 1
ATOM 895 N N . PHE A 1 104 ? -6.878 4.404 -6.749 1.00 87.69 104 PHE A N 1
ATOM 896 C CA . PHE A 1 104 ? -5.887 5.483 -6.684 1.00 87.69 104 PHE A CA 1
ATOM 897 C C . PHE A 1 104 ? -6.581 6.822 -6.940 1.00 87.69 104 PHE A C 1
ATOM 899 O O . PHE A 1 104 ? -7.232 6.987 -7.971 1.00 87.69 104 PHE A O 1
ATOM 906 N N . ASN A 1 105 ? -6.414 7.778 -6.030 1.00 87.19 105 ASN A N 1
ATOM 907 C CA . ASN A 1 105 ? -6.811 9.165 -6.248 1.00 87.19 105 ASN A CA 1
ATOM 908 C C . ASN A 1 105 ? -5.572 9.978 -6.640 1.00 87.19 105 ASN A C 1
ATOM 910 O O . ASN A 1 105 ? -4.628 10.062 -5.851 1.00 87.19 105 ASN A O 1
ATOM 914 N N . GLU A 1 106 ? -5.563 10.536 -7.850 1.00 82.25 106 GLU A N 1
ATOM 915 C CA . GLU A 1 106 ? -4.432 11.274 -8.423 1.00 82.25 106 GLU A CA 1
ATOM 916 C C . GLU A 1 106 ? -4.800 12.742 -8.693 1.00 82.25 106 GLU A C 1
ATOM 918 O O . GLU A 1 106 ? -5.940 13.057 -9.036 1.00 82.25 106 GLU A O 1
ATOM 923 N N . GLU A 1 107 ? -3.825 13.645 -8.587 1.00 71.00 107 GLU A N 1
ATOM 924 C CA . GLU A 1 107 ? -3.949 15.014 -9.100 1.00 71.00 107 GLU A CA 1
ATOM 925 C C . GLU A 1 107 ? -3.889 15.100 -10.621 1.00 71.00 107 GLU A C 1
ATOM 927 O O . GLU A 1 107 ? -3.384 14.207 -11.299 1.00 71.00 107 GLU A O 1
ATOM 932 N N . VAL A 1 108 ? -4.281 16.265 -11.148 1.00 58.09 108 VAL A N 1
ATOM 933 C CA . VAL A 1 108 ? -4.108 16.650 -12.559 1.00 58.09 108 VAL A CA 1
ATOM 934 C C . VAL A 1 108 ? -2.647 16.500 -13.025 1.00 58.09 108 VAL A C 1
ATOM 936 O O . VAL A 1 108 ? -2.410 16.195 -14.190 1.00 58.09 108 VAL A O 1
ATOM 939 N N . ILE A 1 109 ? -1.669 16.649 -12.120 1.00 63.28 109 ILE A N 1
ATOM 940 C CA . ILE A 1 109 ? -0.224 16.528 -12.407 1.00 63.28 109 ILE A CA 1
ATOM 941 C C . ILE A 1 109 ? 0.286 15.073 -12.229 1.00 63.28 109 ILE A C 1
ATOM 943 O O . ILE A 1 109 ? 1.447 14.762 -12.484 1.00 63.28 109 ILE A O 1
ATOM 947 N N . GLY A 1 110 ? -0.589 14.129 -11.860 1.00 68.56 110 GLY A N 1
ATOM 948 C CA . GLY A 1 110 ? -0.266 12.703 -11.750 1.00 68.56 110 GLY A CA 1
ATOM 949 C C . GLY A 1 110 ? 0.351 12.281 -10.416 1.00 68.56 110 GLY A C 1
ATOM 950 O O . GLY A 1 110 ? 0.947 11.203 -10.334 1.00 68.56 110 GLY A O 1
ATOM 951 N N . TYR A 1 111 ? 0.216 13.098 -9.370 1.00 82.06 111 TYR A N 1
ATOM 952 C CA . TYR A 1 111 ? 0.624 12.736 -8.016 1.00 82.06 111 TYR A CA 1
ATOM 953 C C . TYR A 1 111 ? -0.463 11.924 -7.305 1.00 82.06 111 TYR A C 1
ATOM 955 O O . TYR A 1 111 ? -1.612 12.349 -7.241 1.00 82.06 111 TYR A O 1
ATOM 963 N N . LEU A 1 112 ? -0.095 10.779 -6.728 1.00 87.69 112 LEU A N 1
ATOM 964 C CA . LEU A 1 112 ? -0.912 10.035 -5.776 1.00 87.69 112 LEU A CA 1
ATOM 965 C C . LEU A 1 112 ? -1.245 10.889 -4.543 1.00 87.69 112 LEU A C 1
ATOM 967 O O . LEU A 1 112 ? -0.339 11.307 -3.826 1.00 87.69 112 LEU A O 1
ATOM 971 N N . ARG A 1 113 ? -2.541 11.078 -4.279 1.00 90.00 113 ARG A N 1
ATOM 972 C CA . ARG A 1 113 ? -3.088 11.696 -3.060 1.00 90.00 113 ARG A CA 1
ATOM 973 C C . ARG A 1 113 ? -3.526 10.660 -2.040 1.00 90.00 113 ARG A C 1
ATOM 975 O O . ARG A 1 113 ? -3.289 10.809 -0.842 1.00 90.00 113 ARG A O 1
ATOM 982 N N . SER A 1 114 ? -4.191 9.609 -2.509 1.00 93.12 114 SER A N 1
ATOM 983 C CA . SER A 1 114 ? -4.624 8.527 -1.636 1.00 93.12 114 SER A CA 1
ATOM 984 C C . SER A 1 114 ? -4.749 7.189 -2.346 1.00 93.12 114 SER A C 1
ATOM 986 O O . SER A 1 114 ? -4.986 7.109 -3.552 1.00 93.12 114 SER A O 1
ATOM 988 N N . LEU A 1 115 ? -4.586 6.130 -1.557 1.00 94.12 115 LEU A N 1
ATOM 989 C CA . LEU A 1 115 ? -4.739 4.745 -1.974 1.00 94.12 115 LEU A CA 1
ATOM 990 C C . LEU A 1 115 ? -5.785 4.069 -1.094 1.00 94.12 115 LEU A C 1
ATOM 992 O O . LEU A 1 115 ? -5.600 3.974 0.122 1.00 94.12 115 LEU A O 1
ATOM 996 N N . LYS A 1 116 ? -6.855 3.556 -1.705 1.00 95.50 116 LYS A N 1
ATOM 997 C CA . LYS A 1 116 ? -7.858 2.750 -1.006 1.00 95.50 116 LYS A CA 1
ATOM 998 C C . LYS A 1 116 ? -7.752 1.278 -1.384 1.00 95.50 116 LYS A C 1
ATOM 1000 O O . LYS A 1 116 ? -7.726 0.918 -2.561 1.00 95.50 116 LYS A O 1
ATOM 1005 N N . ILE A 1 117 ? -7.754 0.430 -0.362 1.00 95.69 117 ILE A N 1
ATOM 1006 C CA . ILE A 1 117 ? -7.792 -1.027 -0.463 1.00 95.69 117 ILE A CA 1
ATOM 1007 C C . ILE A 1 117 ? -9.123 -1.481 0.125 1.00 95.69 117 ILE A C 1
ATOM 1009 O O . ILE A 1 117 ? -9.361 -1.292 1.315 1.00 95.69 117 ILE A O 1
ATOM 1013 N N . ARG A 1 118 ? -9.993 -2.081 -0.688 1.00 96.12 118 ARG A N 1
ATOM 1014 C CA . ARG A 1 118 ? -11.259 -2.660 -0.217 1.00 96.12 118 ARG A CA 1
ATOM 1015 C C . ARG A 1 118 ? -11.164 -4.173 -0.203 1.00 96.12 118 ARG A C 1
ATOM 1017 O O . ARG A 1 118 ? -10.821 -4.780 -1.218 1.00 96.12 118 ARG A O 1
ATOM 1024 N N . PHE A 1 119 ? -11.510 -4.778 0.922 1.00 95.69 119 PHE A N 1
ATOM 1025 C CA . PHE A 1 119 ? -11.463 -6.223 1.083 1.00 95.69 119 PHE A CA 1
ATOM 1026 C C . PHE A 1 119 ? -12.753 -6.856 0.561 1.00 95.69 119 PHE A C 1
ATOM 1028 O O . PHE A 1 119 ? -13.837 -6.286 0.692 1.00 95.69 119 PHE A O 1
ATOM 1035 N N . LYS A 1 120 ? -12.656 -8.052 -0.029 1.00 94.81 120 LYS A N 1
ATOM 1036 C CA . LYS A 1 120 ? -13.856 -8.839 -0.365 1.00 94.81 120 LYS A CA 1
ATOM 1037 C C . LYS A 1 120 ? -14.453 -9.538 0.856 1.00 94.81 120 LYS A C 1
ATOM 1039 O O . LYS A 1 120 ? -15.621 -9.911 0.833 1.00 94.81 120 LYS A O 1
ATOM 1044 N N . THR A 1 121 ? -13.657 -9.715 1.910 1.00 96.06 121 THR A N 1
ATOM 1045 C CA . THR A 1 121 ? -14.084 -10.279 3.194 1.00 96.06 121 THR A CA 1
ATOM 1046 C C . THR A 1 121 ? -13.617 -9.387 4.347 1.00 96.06 121 THR A C 1
ATOM 1048 O O . THR A 1 121 ? -12.512 -8.845 4.260 1.00 96.06 121 THR A O 1
ATOM 1051 N N . PRO A 1 122 ? -14.409 -9.236 5.424 1.00 97.56 122 PRO A N 1
ATOM 1052 C CA . PRO A 1 122 ? -14.012 -8.424 6.570 1.00 97.56 122 PRO A CA 1
ATOM 1053 C C . PRO A 1 122 ? -12.724 -8.925 7.247 1.00 97.56 122 PRO A C 1
ATOM 1055 O O . PRO A 1 122 ? -12.595 -10.108 7.558 1.00 97.56 122 PRO A O 1
ATOM 1058 N N . GLN A 1 123 ? -11.794 -8.014 7.528 1.00 97.38 123 GLN A N 1
ATOM 1059 C CA . GLN A 1 123 ? -10.502 -8.265 8.166 1.00 97.38 123 GLN A CA 1
ATOM 1060 C C . GLN A 1 123 ? -10.502 -7.747 9.608 1.00 97.38 123 GLN A C 1
ATOM 1062 O O . GLN A 1 123 ? -10.222 -6.581 9.875 1.00 97.38 123 GLN A O 1
ATOM 1067 N N . LEU A 1 124 ? -10.793 -8.624 10.572 1.00 95.50 124 LEU A N 1
ATOM 1068 C CA . LEU A 1 124 ? -10.881 -8.244 11.994 1.00 95.50 124 LEU A CA 1
ATOM 1069 C C . LEU A 1 124 ? -9.530 -7.840 12.606 1.00 95.50 124 LEU A C 1
ATOM 1071 O O . LEU A 1 124 ? -9.485 -7.089 13.575 1.00 95.50 124 LEU A O 1
ATOM 1075 N N . ASN A 1 125 ? -8.429 -8.310 12.019 1.00 95.50 125 ASN A N 1
ATOM 1076 C CA . ASN A 1 125 ? -7.070 -8.050 12.495 1.00 95.50 125 ASN A CA 1
ATOM 1077 C C . ASN A 1 125 ? -6.412 -6.854 11.793 1.00 95.50 125 ASN A C 1
ATOM 1079 O O . ASN A 1 125 ? -5.205 -6.666 11.895 1.00 95.50 125 ASN A O 1
ATOM 1083 N N . ILE A 1 126 ? -7.176 -6.042 11.061 1.00 96.69 126 ILE A N 1
ATOM 1084 C CA . ILE A 1 126 ? -6.599 -4.997 10.213 1.00 96.69 126 ILE A CA 1
ATOM 1085 C C . ILE A 1 126 ? -5.785 -3.963 10.999 1.00 96.69 126 ILE A C 1
ATOM 1087 O O . ILE A 1 126 ? -4.727 -3.526 10.555 1.00 96.69 126 ILE A O 1
ATOM 1091 N N . HIS A 1 127 ? -6.243 -3.627 12.205 1.00 96.25 127 HIS A N 1
ATOM 1092 C CA . HIS A 1 127 ? -5.577 -2.669 13.080 1.00 96.25 127 HIS A CA 1
ATOM 1093 C C . HIS A 1 127 ? -4.205 -3.167 13.535 1.00 96.25 127 HIS A C 1
ATOM 1095 O O . HIS A 1 127 ? -3.255 -2.391 13.520 1.00 96.25 127 HIS A O 1
ATOM 1101 N N . SER A 1 128 ? -4.071 -4.460 13.855 1.00 96.75 128 SER A N 1
ATOM 1102 C CA . SER A 1 128 ? -2.773 -5.014 14.251 1.00 96.75 128 SER A CA 1
ATOM 1103 C C . SER A 1 128 ? -1.794 -5.055 13.082 1.00 96.75 128 SER A C 1
ATOM 1105 O O . SER A 1 128 ? -0.611 -4.802 13.276 1.00 96.75 128 SER A O 1
ATOM 1107 N N . TRP A 1 129 ? -2.275 -5.294 11.857 1.00 97.06 129 TRP A N 1
ATOM 1108 C CA . TRP A 1 129 ? -1.427 -5.241 10.662 1.00 97.06 129 TRP A CA 1
ATOM 1109 C C . TRP A 1 129 ? -0.885 -3.835 10.413 1.00 97.06 129 TRP A C 1
ATOM 1111 O O . TRP A 1 129 ? 0.278 -3.688 10.053 1.00 97.06 129 TRP A O 1
ATOM 1121 N N . ILE A 1 130 ? -1.717 -2.808 10.604 1.00 97.06 130 ILE A N 1
ATOM 1122 C CA . ILE A 1 130 ? -1.292 -1.411 10.469 1.00 97.06 130 ILE A CA 1
ATOM 1123 C C . ILE A 1 130 ? -0.263 -1.080 11.549 1.00 97.06 130 ILE A C 1
ATOM 1125 O O . ILE A 1 130 ? 0.818 -0.600 11.222 1.00 97.06 130 ILE A O 1
ATOM 1129 N N . GLU A 1 131 ? -0.584 -1.368 12.813 1.00 96.50 131 GLU A N 1
ATOM 1130 C CA . GLU A 1 131 ? 0.242 -1.040 13.982 1.00 96.50 131 GLU A CA 1
ATOM 1131 C C . GLU A 1 131 ? 1.631 -1.694 13.929 1.00 96.50 131 GLU A C 1
ATOM 1133 O O . GLU A 1 131 ? 2.616 -1.034 14.249 1.00 96.50 131 GLU A O 1
ATOM 1138 N N . GLU A 1 132 ? 1.728 -2.935 13.440 1.00 96.19 132 GLU A N 1
ATOM 1139 C CA . GLU A 1 132 ? 3.004 -3.633 13.207 1.00 96.19 132 GLU A CA 1
ATOM 1140 C C . GLU A 1 132 ? 3.886 -2.904 12.181 1.00 96.19 132 GLU A C 1
ATOM 1142 O O . GLU A 1 132 ? 5.102 -2.833 12.324 1.00 96.19 132 GLU A O 1
ATOM 1147 N N . VAL A 1 133 ? 3.290 -2.327 11.136 1.00 95.81 133 VAL A N 1
ATOM 1148 C CA . VAL A 1 133 ? 4.048 -1.712 10.035 1.00 95.81 133 VAL A CA 1
ATOM 1149 C C . VAL A 1 133 ? 4.451 -0.276 10.355 1.00 95.81 133 VAL A C 1
ATOM 1151 O O . VAL A 1 133 ? 5.504 0.186 9.903 1.00 95.81 133 VAL A O 1
ATOM 1154 N N . ILE A 1 134 ? 3.628 0.445 11.117 1.00 95.31 134 ILE A N 1
ATOM 1155 C CA . ILE A 1 134 ? 3.884 1.839 11.511 1.00 95.31 134 ILE A CA 1
ATOM 1156 C C . ILE A 1 134 ? 4.694 1.952 12.806 1.00 95.31 134 ILE A C 1
ATOM 1158 O O . ILE A 1 134 ? 4.851 3.054 13.330 1.00 95.31 134 ILE A O 1
ATOM 1162 N N . GLU A 1 135 ? 5.219 0.839 13.319 1.00 93.69 135 GLU A N 1
ATOM 1163 C CA . GLU A 1 135 ? 6.132 0.840 14.456 1.00 93.69 135 GLU A CA 1
ATOM 1164 C C . GLU A 1 135 ? 7.262 1.867 14.247 1.00 93.69 135 GLU A C 1
ATOM 1166 O O . GLU A 1 135 ? 7.845 1.985 13.163 1.00 93.69 135 GLU A O 1
ATOM 1171 N N . GLY A 1 136 ? 7.525 2.663 15.287 1.00 92.12 136 GLY A N 1
ATOM 1172 C CA . GLY A 1 136 ? 8.505 3.750 15.264 1.00 92.12 136 GLY A CA 1
ATOM 1173 C C . GLY A 1 136 ? 7.999 5.094 14.726 1.00 92.12 136 GLY A C 1
ATOM 1174 O O . GLY A 1 136 ? 8.753 6.061 14.782 1.00 92.12 136 GLY A O 1
ATOM 1175 N N . LYS A 1 137 ? 6.752 5.191 14.241 1.00 93.94 137 LYS A N 1
ATOM 1176 C CA . LYS A 1 137 ? 6.132 6.466 13.838 1.00 93.94 137 LYS A CA 1
ATOM 1177 C C . LYS A 1 137 ? 5.434 7.182 14.986 1.00 93.94 137 LYS A C 1
ATOM 1179 O O . LYS A 1 137 ? 4.887 6.549 15.889 1.00 93.94 137 LYS A O 1
ATOM 1184 N N . ILE A 1 138 ? 5.390 8.510 14.905 1.00 95.06 138 ILE A N 1
ATOM 1185 C CA . ILE A 1 138 ? 4.648 9.363 15.835 1.00 95.06 138 ILE A CA 1
ATOM 1186 C C . ILE A 1 138 ? 3.247 9.606 15.268 1.00 95.06 138 ILE A C 1
ATOM 1188 O O . ILE A 1 138 ? 3.076 10.282 14.249 1.00 95.06 138 ILE A O 1
ATOM 1192 N N . TYR A 1 139 ? 2.232 9.064 15.945 1.00 96.00 139 TYR A N 1
ATOM 1193 C CA . TYR A 1 139 ? 0.840 9.204 15.529 1.00 96.00 139 TYR A CA 1
ATOM 1194 C C . TYR A 1 139 ? -0.133 9.356 16.699 1.00 96.00 139 TYR A C 1
ATOM 1196 O O . TYR A 1 139 ? 0.118 8.896 17.814 1.00 96.00 139 TYR A O 1
ATOM 1204 N N . THR A 1 140 ? -1.285 9.964 16.419 1.00 97.38 140 THR A N 1
ATOM 1205 C CA . THR A 1 140 ? -2.474 9.891 17.273 1.00 97.38 140 THR A CA 1
ATOM 1206 C C . THR A 1 140 ? -3.475 8.900 16.688 1.00 97.38 140 THR A C 1
ATOM 1208 O O . THR A 1 140 ? -3.554 8.706 15.473 1.00 97.38 140 THR A O 1
ATOM 1211 N N . LYS A 1 141 ? -4.230 8.234 17.564 1.00 97.31 141 LYS A N 1
ATOM 1212 C CA . LYS A 1 141 ? -5.273 7.278 17.186 1.00 97.31 141 LYS A CA 1
ATOM 1213 C C . LYS A 1 141 ? -6.634 7.853 17.553 1.00 97.31 141 LYS A C 1
ATOM 1215 O O . LYS A 1 141 ? -6.908 8.077 18.729 1.00 97.31 141 LYS A O 1
ATOM 1220 N N . GLU A 1 142 ? -7.481 8.062 16.555 1.00 97.62 142 GLU A N 1
ATOM 1221 C CA . GLU A 1 142 ? -8.867 8.503 16.723 1.00 97.62 142 GLU A CA 1
ATOM 1222 C C . GLU A 1 142 ? -9.819 7.371 16.335 1.00 97.62 142 GLU A C 1
ATOM 1224 O O . GLU A 1 142 ? -9.599 6.677 15.343 1.00 97.62 142 GLU A O 1
ATOM 1229 N N . ILE A 1 143 ? -10.878 7.169 17.118 1.00 97.00 143 ILE A N 1
ATOM 1230 C CA . ILE A 1 143 ? -11.880 6.130 16.867 1.00 97.00 143 ILE A CA 1
ATOM 1231 C C . ILE A 1 143 ? -13.248 6.802 16.808 1.00 97.00 143 ILE A C 1
ATOM 1233 O O . ILE A 1 143 ? -13.691 7.405 17.785 1.00 97.00 143 ILE A O 1
ATOM 1237 N N . VAL A 1 144 ? -13.914 6.695 15.658 1.00 93.94 144 VAL A N 1
ATOM 1238 C CA . VAL A 1 144 ? -15.247 7.256 15.415 1.00 93.94 144 VAL A CA 1
ATOM 1239 C C . VAL A 1 144 ? -16.129 6.161 14.825 1.00 93.94 144 VAL A C 1
ATOM 1241 O O . VAL A 1 144 ? -16.027 5.815 13.648 1.00 93.94 144 VAL A O 1
ATOM 1244 N N . GLY A 1 145 ? -17.000 5.588 15.657 1.00 93.75 145 GLY A N 1
ATOM 1245 C CA . GLY A 1 145 ? -17.797 4.424 15.270 1.00 93.75 145 GLY A CA 1
ATOM 1246 C C . GLY A 1 145 ? -16.907 3.220 14.946 1.00 93.75 145 GLY A C 1
ATOM 1247 O O . GLY A 1 145 ? -16.076 2.832 15.762 1.00 93.75 145 GLY A O 1
ATOM 1248 N N . GLU A 1 146 ? -17.077 2.638 13.756 1.00 93.38 146 GLU A N 1
ATOM 1249 C CA . GLU A 1 146 ? -16.261 1.510 13.270 1.00 93.38 146 GLU A CA 1
ATOM 1250 C C . GLU A 1 146 ? -14.950 1.947 12.588 1.00 93.38 146 GLU A C 1
ATOM 1252 O O . GLU A 1 146 ? -14.154 1.103 12.176 1.00 93.38 146 GLU A O 1
ATOM 1257 N N . VAL A 1 147 ? -14.720 3.256 12.444 1.00 97.00 147 VAL A N 1
ATOM 1258 C CA . VAL A 1 147 ? -13.539 3.799 11.769 1.00 97.00 147 VAL A CA 1
ATOM 1259 C C . VAL A 1 147 ? -12.464 4.111 12.798 1.00 97.00 147 VAL A C 1
ATOM 1261 O O . VAL A 1 147 ? -12.687 4.869 13.741 1.00 97.00 147 VAL A O 1
ATOM 1264 N N . THR A 1 148 ? -11.273 3.564 12.578 1.00 98.00 148 THR A N 1
ATOM 1265 C CA . THR A 1 148 ? -10.056 3.966 13.288 1.00 98.00 148 THR A CA 1
ATOM 1266 C C . THR A 1 148 ? -9.168 4.760 12.348 1.00 98.00 148 THR A C 1
ATOM 1268 O O . THR A 1 148 ? -8.912 4.330 11.224 1.00 98.00 148 THR A O 1
ATOM 1271 N N . LYS A 1 149 ? -8.664 5.896 12.819 1.00 98.00 149 LYS A N 1
ATOM 1272 C CA . LYS A 1 149 ? -7.767 6.771 12.075 1.00 98.00 149 LYS A CA 1
ATOM 1273 C C . LYS A 1 149 ? -6.442 6.919 12.814 1.00 98.00 149 LYS A C 1
ATOM 1275 O O . LYS A 1 149 ? -6.421 7.301 13.980 1.00 98.00 149 LYS A O 1
ATOM 1280 N N . TYR A 1 150 ? -5.351 6.624 12.121 1.00 97.69 150 TYR A N 1
ATOM 1281 C CA . TYR A 1 150 ? -3.977 6.829 12.574 1.00 97.69 150 TYR A CA 1
ATOM 1282 C C . TYR A 1 150 ? -3.459 8.099 11.908 1.00 97.69 150 TYR A C 1
ATOM 1284 O O . TYR A 1 150 ? -3.305 8.107 10.691 1.00 97.69 150 TYR A O 1
ATOM 1292 N N . ILE A 1 151 ? -3.257 9.178 12.660 1.00 96.88 151 ILE A N 1
ATOM 1293 C CA . ILE A 1 151 ? -2.864 10.492 12.129 1.00 96.88 151 ILE A CA 1
ATOM 1294 C C . ILE A 1 151 ? -1.397 10.72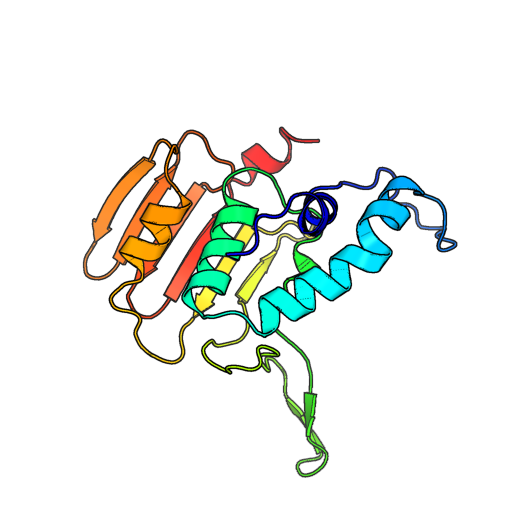6 12.462 1.00 96.88 151 ILE A C 1
ATOM 1296 O O . ILE A 1 151 ? -1.042 10.762 13.636 1.00 96.88 151 ILE A O 1
ATOM 1300 N N . PHE A 1 152 ? -0.555 10.889 11.445 1.00 94.56 152 PHE A N 1
ATOM 1301 C CA . PHE A 1 152 ? 0.895 10.982 11.619 1.00 94.56 152 PHE A CA 1
ATOM 1302 C C . PHE A 1 152 ? 1.372 12.428 11.601 1.00 94.56 152 PHE A C 1
ATOM 1304 O O . PHE A 1 152 ? 0.853 13.255 10.854 1.00 94.56 152 PHE A O 1
ATOM 1311 N N . THR A 1 153 ? 2.425 12.713 12.363 1.00 89.75 153 THR A N 1
ATOM 1312 C CA . THR A 1 153 ? 3.090 14.028 12.349 1.00 89.75 153 THR A CA 1
ATOM 1313 C C . THR A 1 153 ? 4.462 13.983 11.672 1.00 89.75 153 THR A C 1
ATOM 1315 O O . THR A 1 153 ? 4.896 14.966 11.073 1.00 89.75 153 THR A O 1
ATOM 1318 N N . ASP A 1 154 ? 5.126 12.827 11.701 1.00 88.75 154 ASP A N 1
ATOM 1319 C CA . ASP A 1 154 ? 6.509 12.583 11.259 1.00 88.75 154 ASP A CA 1
ATOM 1320 C C . ASP A 1 154 ? 6.598 11.741 9.968 1.00 88.75 154 ASP A C 1
ATOM 1322 O O . ASP A 1 154 ? 7.601 11.081 9.685 1.00 88.75 154 ASP A O 1
ATOM 1326 N N . SER A 1 155 ? 5.525 11.728 9.180 1.00 86.94 155 SER A N 1
ATOM 1327 C CA . SER A 1 155 ? 5.401 10.913 7.972 1.00 86.94 155 SER A CA 1
ATOM 1328 C C . SER A 1 155 ? 4.941 11.747 6.775 1.00 86.94 155 SER A C 1
ATOM 1330 O O . SER A 1 155 ? 4.326 12.808 6.937 1.00 86.94 155 SER A O 1
ATOM 1332 N N . LEU A 1 156 ? 5.249 11.253 5.573 1.00 87.44 156 LEU A N 1
ATOM 1333 C CA . LEU A 1 156 ? 4.610 11.665 4.323 1.00 87.44 156 LEU A CA 1
ATOM 1334 C C . LEU A 1 156 ? 3.136 11.231 4.284 1.00 87.44 156 LEU A C 1
ATOM 1336 O O . LEU A 1 156 ? 2.285 11.948 3.761 1.00 87.44 156 LEU A O 1
ATOM 1340 N N . THR A 1 157 ? 2.814 10.070 4.857 1.00 92.12 157 THR A N 1
ATOM 1341 C CA . THR A 1 157 ? 1.427 9.654 5.058 1.00 92.12 157 THR A CA 1
ATOM 1342 C C . THR A 1 157 ? 0.791 10.588 6.080 1.00 92.12 157 THR A C 1
ATOM 1344 O O . THR A 1 157 ? 1.251 10.692 7.210 1.00 92.12 157 THR A O 1
ATOM 1347 N N . LYS A 1 158 ? -0.292 11.260 5.694 1.00 93.94 158 LYS A N 1
ATOM 1348 C CA . LYS A 1 158 ? -1.095 12.115 6.570 1.00 93.94 158 LYS A CA 1
ATOM 1349 C C . LYS A 1 158 ? -1.863 11.300 7.585 1.00 93.94 158 LYS A C 1
ATOM 1351 O O . LYS A 1 158 ? -1.868 11.599 8.776 1.00 93.94 158 LYS A O 1
ATOM 1356 N N . ASN A 1 159 ? -2.567 10.290 7.099 1.00 96.31 159 ASN A N 1
ATOM 1357 C CA . ASN A 1 159 ? -3.283 9.373 7.959 1.00 96.31 159 ASN A CA 1
ATOM 1358 C C . ASN A 1 159 ? -3.578 8.057 7.250 1.00 96.31 159 ASN A C 1
ATOM 1360 O O . ASN A 1 159 ? -3.624 7.995 6.021 1.00 96.31 159 ASN A O 1
ATOM 1364 N N . ILE A 1 160 ? -3.829 7.034 8.057 1.00 98.00 160 ILE A N 1
ATOM 1365 C CA . ILE A 1 160 ? -4.408 5.770 7.619 1.00 98.00 160 ILE A CA 1
ATOM 1366 C C . ILE A 1 160 ? -5.770 5.646 8.289 1.00 98.00 160 ILE A C 1
ATOM 1368 O O . ILE A 1 160 ? -5.864 5.625 9.514 1.00 98.00 160 ILE A O 1
ATOM 1372 N N . GLU A 1 161 ? -6.823 5.569 7.489 1.00 98.00 161 GLU A N 1
ATOM 1373 C CA . GLU A 1 161 ? -8.168 5.228 7.942 1.00 98.00 161 GLU A CA 1
ATOM 1374 C C . GLU A 1 161 ? -8.410 3.742 7.703 1.00 98.00 161 GLU A C 1
ATOM 1376 O O . GLU A 1 161 ? -8.109 3.2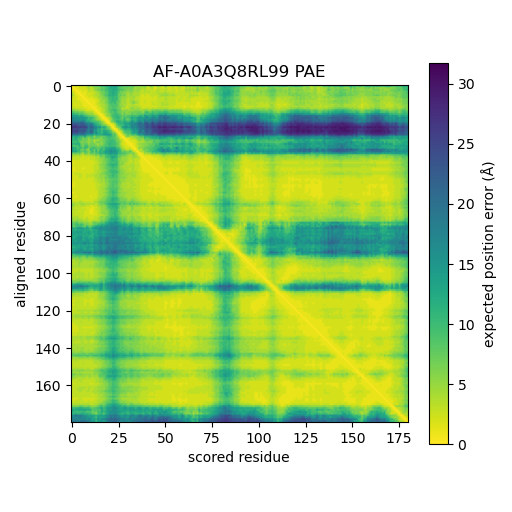19 6.629 1.00 98.00 161 GLU A O 1
ATOM 1381 N N . ALA A 1 162 ? -8.957 3.056 8.698 1.00 98.06 162 ALA A N 1
ATOM 1382 C CA . ALA A 1 162 ? -9.180 1.625 8.638 1.00 98.06 162 ALA A CA 1
ATOM 1383 C C . ALA A 1 162 ? -10.524 1.236 9.249 1.00 98.06 162 ALA A C 1
ATOM 1385 O O . ALA A 1 162 ? -10.907 1.709 10.321 1.00 98.06 162 ALA A O 1
ATOM 1386 N N . THR A 1 163 ? -11.190 0.312 8.568 1.00 98.06 163 THR A N 1
ATOM 1387 C CA . THR A 1 163 ? -12.325 -0.471 9.062 1.00 98.06 163 THR A CA 1
ATOM 1388 C C . THR A 1 163 ? -12.051 -1.942 8.757 1.00 98.06 163 THR A C 1
ATOM 1390 O O . THR A 1 163 ? -11.117 -2.266 8.021 1.00 98.06 163 THR A O 1
ATOM 1393 N N . LYS A 1 164 ? -12.905 -2.850 9.237 1.00 97.50 164 LYS A N 1
ATOM 1394 C CA . LYS A 1 164 ? -12.842 -4.263 8.829 1.00 97.50 164 LYS A CA 1
ATOM 1395 C C . LYS A 1 164 ? -12.974 -4.453 7.308 1.00 97.50 164 LYS A C 1
ATOM 1397 O O . LYS A 1 164 ? -12.533 -5.475 6.802 1.00 97.50 164 LYS A O 1
ATOM 1402 N N . ASP A 1 165 ? -13.550 -3.499 6.576 1.00 98.06 165 ASP A N 1
ATOM 1403 C CA . ASP A 1 165 ? -13.871 -3.652 5.152 1.00 98.06 165 ASP A CA 1
ATOM 1404 C C . ASP A 1 165 ? -12.888 -2.928 4.219 1.00 98.06 165 ASP A C 1
ATOM 1406 O O . ASP A 1 165 ? -12.824 -3.237 3.025 1.00 98.06 165 ASP A O 1
ATOM 1410 N N . TYR A 1 166 ? -12.108 -1.969 4.729 1.00 97.88 166 TYR A N 1
ATOM 1411 C CA . TYR A 1 166 ? -11.141 -1.238 3.912 1.00 97.88 166 TYR A CA 1
ATOM 1412 C C . TYR A 1 166 ? -10.009 -0.585 4.711 1.00 97.88 166 TYR A C 1
ATOM 1414 O O . TYR A 1 166 ? -10.134 -0.310 5.905 1.00 97.88 166 TYR A O 1
ATOM 1422 N N . ILE A 1 167 ? -8.944 -0.241 3.985 1.00 98.12 167 ILE A N 1
ATOM 1423 C CA . ILE A 1 167 ? -7.938 0.748 4.380 1.00 98.12 167 ILE A CA 1
ATOM 1424 C C . ILE A 1 167 ? -7.929 1.893 3.367 1.00 98.12 167 ILE A C 1
ATOM 1426 O O . ILE A 1 167 ? -8.045 1.663 2.164 1.00 98.12 167 ILE A O 1
ATOM 1430 N N . LEU A 1 168 ? -7.765 3.121 3.849 1.00 97.69 168 LEU A N 1
ATOM 1431 C CA . LEU A 1 168 ? -7.483 4.308 3.054 1.00 97.69 168 LEU A CA 1
ATOM 1432 C C . LEU A 1 168 ? -6.211 4.978 3.583 1.00 97.69 168 LEU A C 1
ATOM 1434 O O . LEU A 1 168 ? -6.162 5.406 4.732 1.00 97.69 168 LEU A O 1
ATOM 1438 N N . ILE A 1 169 ? -5.193 5.078 2.733 1.00 96.56 169 ILE A N 1
ATOM 1439 C CA . ILE A 1 169 ? -3.926 5.751 3.030 1.00 96.56 169 ILE A CA 1
ATOM 1440 C C . ILE A 1 169 ? -3.969 7.119 2.358 1.00 96.56 169 ILE A C 1
ATOM 1442 O O . ILE A 1 169 ? -4.082 7.194 1.136 1.00 96.56 169 ILE A O 1
ATOM 1446 N N . ASN A 1 170 ? -3.892 8.190 3.143 1.00 94.88 170 ASN A N 1
ATOM 1447 C CA . ASN A 1 170 ? -3.900 9.569 2.658 1.00 94.88 170 ASN A CA 1
ATOM 1448 C C . ASN A 1 170 ? -2.502 10.177 2.790 1.00 94.88 170 ASN A C 1
ATOM 1450 O O . ASN A 1 170 ? -1.891 10.066 3.852 1.00 94.88 170 ASN A O 1
ATOM 1454 N N . ILE A 1 171 ? -2.016 10.853 1.753 1.00 91.88 171 ILE A N 1
ATOM 1455 C CA . ILE A 1 171 ? -0.680 11.464 1.691 1.00 91.88 171 ILE A CA 1
ATOM 1456 C C . ILE A 1 171 ? -0.777 12.975 1.968 1.00 91.88 171 ILE A C 1
ATOM 1458 O O . ILE A 1 171 ? -1.778 13.611 1.639 1.00 91.88 171 ILE A O 1
ATOM 1462 N N . TYR A 1 172 ? 0.240 13.554 2.612 1.00 84.94 172 TYR A N 1
ATOM 1463 C CA . TYR A 1 172 ? 0.407 15.006 2.704 1.00 84.94 172 TYR A CA 1
ATOM 1464 C C . TYR A 1 172 ? 0.858 15.560 1.351 1.00 84.94 172 TYR A C 1
ATOM 1466 O O . TYR A 1 172 ? 2.020 15.396 0.994 1.00 84.94 172 TYR A O 1
ATOM 1474 N N . GLU A 1 173 ? -0.036 16.243 0.634 1.00 73.75 173 GLU A N 1
ATOM 1475 C CA . GLU A 1 173 ? 0.286 16.923 -0.634 1.00 73.75 173 GLU A CA 1
ATOM 1476 C C . GLU A 1 173 ? 1.450 17.911 -0.461 1.00 73.75 173 GLU A C 1
ATOM 1478 O O . GLU A 1 173 ? 2.430 17.846 -1.192 1.00 73.75 173 GLU A O 1
ATOM 1483 N N . GLU A 1 174 ? 1.398 18.734 0.589 1.00 73.94 174 GLU A N 1
ATOM 1484 C CA . GLU A 1 174 ? 2.404 19.763 0.901 1.00 73.94 174 GLU A CA 1
ATOM 1485 C C . GLU A 1 174 ? 3.811 19.195 1.140 1.00 73.94 174 GLU A C 1
ATOM 1487 O O . GLU A 1 174 ? 4.802 19.883 0.923 1.00 73.94 174 GLU A O 1
ATOM 1492 N N . LYS A 1 175 ? 3.911 17.928 1.564 1.00 71.50 175 LYS A N 1
ATOM 1493 C CA . LYS A 1 175 ? 5.199 17.267 1.810 1.00 71.50 175 LYS A CA 1
ATOM 1494 C C . LYS A 1 175 ? 5.774 16.600 0.565 1.00 71.50 175 LYS A C 1
ATOM 1496 O O . LYS A 1 175 ? 6.897 16.126 0.634 1.00 71.50 175 LYS A O 1
ATOM 1501 N N . ILE A 1 176 ? 5.039 16.514 -0.548 1.00 71.44 176 ILE A N 1
ATOM 1502 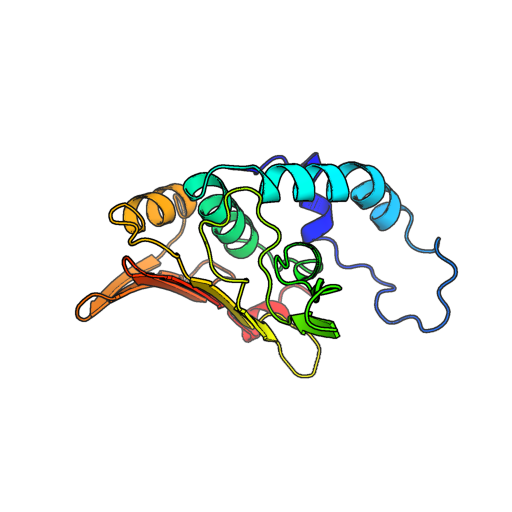C CA . ILE A 1 176 ? 5.562 15.924 -1.792 1.00 71.44 176 ILE A CA 1
ATOM 1503 C C . ILE A 1 176 ? 6.664 16.825 -2.366 1.00 71.44 176 ILE A C 1
ATOM 1505 O O . ILE A 1 176 ? 7.710 16.320 -2.771 1.00 71.44 176 ILE A O 1
ATOM 1509 N N . ASP A 1 177 ? 6.461 18.145 -2.315 1.00 61.53 177 ASP A N 1
ATOM 1510 C CA . ASP A 1 177 ? 7.396 19.144 -2.846 1.00 61.53 177 ASP A CA 1
ATOM 1511 C C . ASP A 1 177 ? 8.653 19.320 -1.979 1.00 61.53 177 ASP A C 1
ATOM 1513 O O . ASP A 1 177 ? 9.693 19.726 -2.485 1.00 61.53 177 ASP A O 1
ATOM 1517 N N . GLU A 1 178 ? 8.602 18.968 -0.689 1.00 57.06 178 GLU A N 1
ATOM 1518 C CA . GLU A 1 178 ? 9.781 18.973 0.197 1.00 57.06 178 GLU A CA 1
ATOM 1519 C C . GLU A 1 178 ? 10.829 17.907 -0.191 1.00 57.06 178 GLU A C 1
ATOM 1521 O O . GLU A 1 178 ? 11.956 17.938 0.307 1.00 57.06 178 GLU A O 1
ATOM 1526 N N . PHE A 1 179 ? 10.468 16.963 -1.071 1.00 49.88 179 PHE A N 1
ATOM 1527 C CA . PHE A 1 179 ? 11.356 15.922 -1.601 1.00 49.88 179 PHE A CA 1
ATOM 1528 C C . PHE A 1 179 ? 11.766 16.144 -3.072 1.00 49.88 179 PHE A C 1
ATOM 1530 O O . PHE A 1 179 ? 12.377 15.239 -3.650 1.00 49.88 179 PHE A O 1
ATOM 1537 N N . LEU A 1 180 ? 11.439 17.306 -3.660 1.00 49.00 180 LEU A N 1
ATOM 1538 C CA . LEU A 1 180 ? 11.924 17.785 -4.967 1.00 49.00 180 LEU A CA 1
ATOM 1539 C C . LEU A 1 180 ? 13.215 18.607 -4.820 1.00 49.00 180 LEU A C 1
ATOM 1541 O O . LEU A 1 180 ? 14.075 18.492 -5.724 1.00 49.00 180 LEU A O 1
#

Secondary structure (DSSP, 8-state):
----HHHHGGGG---TTTT-S---TTS-HHHHHHHTTHHHHHHHHHHHS-HHHHHHHHHHHHTTS--TTGGGG--EEEEEETTTTEEEEEEE--TT--BPPPEEEE-TT--EEEEEEEBSS--TTHHHHHHHHSTT--EEEEEETTEEEEEESSSSEEEEEE-SSEEEEEE-GGGTGGG-

pLDDT: mean 84.32, std 13.75, range [44.06, 98.12]

Sequence (180 aa):
MITDKELTDWLFYQSPLKHALDTNEYVDPKYLELNFPHREVFKNKLLSCSLKDFVGTLIWVLKDKYPWEYRYIKTGQMQWDEKNRELIENTNIRELQDIYPLEFNEEVIGYLRSLKIRFKTPQLNIHSWIEEVIEGKIYTKEIVGEVTKYIFTDSLTKNIEATKDYILINIYEEKIDEFL

Radius of gyration: 17.24 Å; Cα contacts (8 Å, |Δi|>4): 278; chains: 1; bounding box: 41×34×44 Å

Nearest PDB structures (foldseek):
  7ycx-assembly1_I  TM=3.891E-01  e=8.514E-01  Homo sapiens
  1t6a-assembly1_A  TM=4.016E-01  e=6.698E-01  Geobacillus stearothermophilus

Foldseek 3Di:
DDDDCLLQVLQQDDDPCPPPPDDDPDDDPVNCNSPPPRLVVNQVCLLADDPLVNVLVVLLNAWAGFRPNCVSVWQWDFDQDPVVRDTDGFDGSRPVSQWTTWDFDADPVGGTFKIKTFGPFFAPCVVVSNCVNCPPFDWDWDDDPQWIKTAGDNTQFRIWIDGSGMIMTGGDPVCNVVVD

Solvent-accessible surface area (backbone atoms only — not comparable to full-atom values): 10306 Å² total; per-residue (Å²): 101,75,78,55,59,75,49,44,52,47,35,54,50,76,62,94,59,79,82,57,88,82,70,71,100,74,85,50,67,67,57,51,69,38,37,76,65,22,48,62,54,41,45,56,50,55,33,65,47,53,73,66,29,39,54,33,26,54,50,52,55,44,45,68,50,71,46,70,43,51,76,73,71,59,32,51,41,77,43,79,38,83,89,78,72,42,77,43,68,68,38,51,68,38,75,77,62,57,44,53,37,57,48,74,41,62,48,99,88,68,47,78,42,32,45,35,44,37,42,73,56,74,38,89,60,48,65,60,50,50,53,67,55,51,63,92,62,54,64,49,81,48,77,59,89,76,38,39,35,42,40,38,78,82,40,41,25,38,31,39,39,37,38,47,48,34,40,36,42,33,43,38,69,82,55,56,66,79,76,111